Protein AF-0000000072269976 (afdb_homodimer)

InterPro domains:
  IPR000182 GNAT domain [PF13673] (36-144)
  IPR000182 GNAT domain [PS51186] (1-152)
  IPR016181 Acyl-CoA N-acyltransferase [SSF55729] (1-144)
  IPR050832 Bacterial Acetyltransferase [PTHR43877] (1-144)

Sequence (304 aa):
MNIRLATSADAETIAQQRDAMFVDMGEAAEKLARVHDSSLAWHRRALESGLYTGFLAETDGEIVGGAGLLWQDLPPNPDTDLDVRGYVMNVYVRPDQRGQGLARRLLERVLDECAAHGVTQVSLHASEAGRPLYEKLGFKPTNEMKLKVERPMNIRLATSADAETIAQQRDAMFVDMGEAAEKLARVHDSSLAWHRRALESGLYTGFLAETDGEIVGGAGLLWQDLPPNPDTDLDVRGYVMNVYVRPDQRGQGLARRLLERVLDECAAHGVTQVSLHASEAGRPLYEKLGFKPTNEMKLKVERP

Foldseek 3Di:
DDKDKDALVCLLVLLVLLLVVVVVLVDDNVVSVVCSVVSSVVSSVCRVVVQKIKMFDDDPRDTFWIKMWGWDQADDDPVDRDRTAIEIDSGGGHPVPPPPCVSVVRVVVVVVVCVVVVHDHYYYDDDPVCVVVCVVVPDDDDPDDDDDDPDD/DDKDKDALVCLLVLLVLLLVVVVVLVDDNVVSVVCSVVSSVVSSVCRVVVQKIKMFDDDPRDTFWIKMWGWDQQDDDPVDRDRTAIEIDSGGGHPVPPPPCVSVVRVVVVVVVCVVVVHDHYYYDDDPVCVVVCVVVPDDDDPDDDDDDPDD

Nearest PDB structures (foldseek):
  2q0y-assembly1_A-2  TM=9.584E-01  e=3.728E-16  Cupriavidus pinatubonensis JMP134
  3mgd-assembly2_B  TM=9.421E-01  e=3.472E-14  Clostridium acetobutylicum
  4f6a-assembly1_B  TM=7.480E-01  e=2.188E-08  Halalkalibacterium halodurans C-125
  4e0a-assembly1_B  TM=7.474E-01  e=3.827E-08  Halalkalibacterium halodurans C-125
  1i21-assembly1_B  TM=7.288E-01  e=2.958E-06  Saccharomyces cerevisiae

Secondary structure (DSSP, 8-state):
-EEEE--GGGHHHHHHHHHHHHHHTT--HHHHHHHHHHHHHHHHHHHHHTSEEEEEEEETTEEEEEEEEEEEE---BTTBS-SEEEEEEEEEE-GGGTTSSHHHHHHHHHHHHHHHTT--EEEEE--TTTHHHHHHTT-EE--EEEEE----/-EEEE--GGGHHHHHHHHHHHHHHTT--HHHHHHHHHHHHHHHHHHHHHTSEEEEEEEETTEEEEEEEEEEEE---BTTBS-SEEEEEEEEEE-GGGTTSSHHHHHHHHHHHHHHHTT--EEEEE--TTTHHHHHHTT-EE--EEEEE----

Radius of gyration: 20.11 Å; Cα contacts (8 Å, |Δi|>4): 568; chains: 2; bounding box: 40×65×42 Å

Solvent-accessible surface area (backbone atoms only — not comparable to full-atom values): 16167 Å² total; per-residue (Å²): 121,45,75,42,75,54,53,50,89,40,20,62,60,53,39,51,47,42,50,52,46,42,44,76,72,67,47,57,66,68,43,41,63,74,20,43,65,56,25,28,53,40,44,26,52,26,38,69,72,60,43,31,49,38,38,35,31,31,50,96,91,35,77,48,31,34,31,31,36,36,59,40,85,43,67,30,47,76,87,41,71,53,47,55,33,38,34,49,43,63,75,36,61,41,78,92,60,57,94,69,56,54,69,58,55,46,49,50,52,52,52,50,52,33,39,74,70,68,35,36,45,34,33,34,70,51,48,84,86,48,34,64,59,43,45,73,73,58,34,37,78,64,56,38,27,36,32,77,48,72,72,122,121,45,77,43,76,56,51,50,89,39,20,60,60,53,41,49,46,42,50,52,45,41,43,74,72,66,50,58,66,68,44,41,63,73,21,43,66,55,26,28,52,41,46,26,52,27,38,69,72,60,41,30,50,38,37,35,31,30,50,98,90,35,77,48,31,33,31,31,38,35,58,40,84,43,66,29,46,74,88,40,71,52,47,55,33,38,35,48,42,63,74,35,62,40,78,94,60,57,93,68,56,54,69,57,54,46,50,50,51,53,52,50,52,31,38,76,70,70,34,35,48,34,34,36,69,51,49,84,87,49,34,64,59,43,46,73,73,59,35,38,77,61,56,40,28,36,32,76,47,73,73,122

Structure (mmCIF, N/CA/C/O backbone):
data_AF-0000000072269976-model_v1
#
loop_
_entity.id
_entity.type
_entity.pdbx_description
1 polymer 'Acetyltransferase, putative'
#
loop_
_atom_site.group_PDB
_atom_site.id
_atom_site.type_symbol
_atom_site.label_atom_id
_atom_site.label_alt_id
_atom_site.label_comp_id
_atom_site.label_asym_id
_atom_site.label_entity_id
_atom_site.label_seq_id
_atom_site.pdbx_PDB_ins_code
_atom_site.Cartn_x
_atom_site.Cartn_y
_atom_site.Cartn_z
_atom_site.occupancy
_atom_site.B_iso_or_equiv
_atom_site.auth_seq_id
_atom_site.auth_comp_id
_atom_site.auth_asym_id
_atom_site.auth_atom_id
_atom_site.pdbx_PDB_model_num
ATOM 1 N N . MET A 1 1 ? 9.656 29.953 8.672 1 85.56 1 MET A N 1
ATOM 2 C CA . MET A 1 1 ? 9.039 28.641 8.539 1 85.56 1 MET A CA 1
ATOM 3 C C . MET A 1 1 ? 10.094 27.547 8.508 1 85.56 1 MET A C 1
ATOM 5 O O . MET A 1 1 ? 11.078 27.656 7.773 1 85.56 1 MET A O 1
ATOM 9 N N . ASN A 1 2 ? 9.945 26.688 9.406 1 94.25 2 ASN A N 1
ATOM 10 C CA . ASN A 1 2 ? 10.883 25.578 9.523 1 94.25 2 ASN A CA 1
ATOM 11 C C . ASN A 1 2 ? 10.164 24.234 9.438 1 94.25 2 ASN A C 1
ATOM 13 O O . ASN A 1 2 ? 9.062 24.078 9.961 1 94.25 2 ASN A O 1
ATOM 17 N N . ILE A 1 3 ? 10.742 23.281 8.727 1 97.81 3 ILE A N 1
ATOM 18 C CA . ILE A 1 3 ? 10.219 21.922 8.672 1 97.81 3 ILE A CA 1
ATOM 19 C C . ILE A 1 3 ? 11.094 21 9.508 1 97.81 3 ILE A C 1
ATOM 21 O O . ILE A 1 3 ? 12.312 20.922 9.297 1 97.81 3 ILE A O 1
ATOM 25 N N . ARG A 1 4 ? 10.531 20.391 10.438 1 97.94 4 ARG A N 1
ATOM 26 C CA . ARG A 1 4 ? 11.273 19.484 11.305 1 97.94 4 ARG A CA 1
ATOM 27 C C . ARG A 1 4 ? 10.664 18.094 11.273 1 97.94 4 ARG A C 1
ATOM 29 O O . ARG A 1 4 ? 9.5 17.922 10.906 1 97.94 4 ARG A O 1
ATOM 36 N N . LEU A 1 5 ? 11.414 17.094 11.758 1 98.38 5 LEU A N 1
ATOM 37 C CA . LEU A 1 5 ? 10.914 15.742 11.914 1 98.38 5 LEU A CA 1
ATOM 38 C C . LEU A 1 5 ? 9.969 15.648 13.109 1 98.38 5 LEU A C 1
ATOM 40 O O . LEU A 1 5 ? 10.211 16.266 14.148 1 98.38 5 LEU A O 1
ATOM 44 N N . ALA A 1 6 ? 8.938 14.914 12.945 1 98.75 6 ALA A N 1
ATOM 45 C CA . ALA A 1 6 ? 8.023 14.641 14.055 1 98.75 6 ALA A CA 1
ATOM 46 C C . ALA A 1 6 ? 8.602 13.602 15.008 1 98.75 6 ALA A C 1
ATOM 48 O O . ALA A 1 6 ? 9.438 12.781 14.609 1 98.75 6 ALA A O 1
ATOM 49 N N . THR A 1 7 ? 8.211 13.68 16.25 1 98.38 7 THR A N 1
ATOM 50 C CA . THR A 1 7 ? 8.461 12.648 17.25 1 98.38 7 THR A CA 1
ATOM 51 C C . THR A 1 7 ? 7.145 12.07 17.766 1 98.38 7 THR A C 1
ATOM 53 O O . THR A 1 7 ? 6.066 12.531 17.391 1 98.38 7 THR A O 1
ATOM 56 N N . SER A 1 8 ? 7.305 11.016 18.609 1 98.38 8 SER A N 1
ATOM 57 C CA . SER A 1 8 ? 6.094 10.406 19.156 1 98.38 8 SER A CA 1
ATOM 58 C C . SER A 1 8 ? 5.289 11.406 19.984 1 98.38 8 SER A C 1
ATOM 60 O O . SER A 1 8 ? 4.066 11.281 20.094 1 98.38 8 SER A O 1
ATOM 62 N N . ALA A 1 9 ? 5.91 12.445 20.469 1 98.19 9 ALA A N 1
ATOM 63 C CA . ALA A 1 9 ? 5.219 13.492 21.219 1 98.19 9 ALA A CA 1
ATOM 64 C C . ALA A 1 9 ? 4.305 14.312 20.312 1 98.19 9 ALA A C 1
ATOM 66 O O . ALA A 1 9 ? 3.426 15.023 20.797 1 98.19 9 ALA A O 1
ATOM 67 N N . ASP A 1 10 ? 4.484 14.203 19 1 98.56 10 ASP A N 1
ATOM 68 C CA . 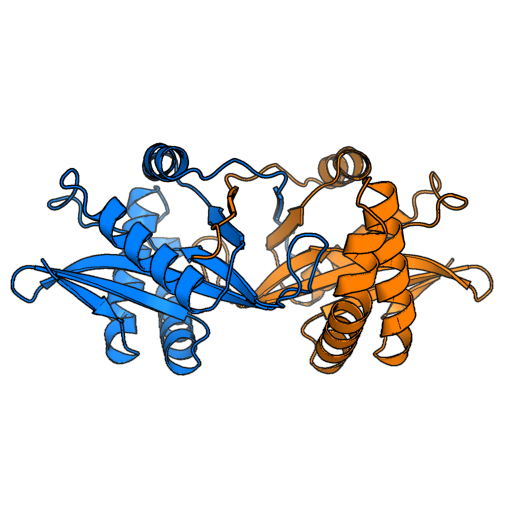ASP A 1 10 ? 3.701 14.977 18.031 1 98.56 10 ASP A CA 1
ATOM 69 C C . ASP A 1 10 ? 2.51 14.164 17.516 1 98.56 10 ASP A C 1
ATOM 71 O O . ASP A 1 10 ? 1.745 14.641 16.688 1 98.56 10 ASP A O 1
ATOM 75 N N . ALA A 1 11 ? 2.307 12.953 18.031 1 98.75 11 ALA A N 1
ATOM 76 C CA . ALA A 1 11 ? 1.295 12.055 17.484 1 98.75 11 ALA A CA 1
ATOM 77 C C . ALA A 1 11 ? -0.091 12.688 17.531 1 98.75 11 ALA A C 1
ATOM 79 O O . ALA A 1 11 ? -0.879 12.547 16.594 1 98.75 11 ALA A O 1
ATOM 80 N N . GLU A 1 12 ? -0.363 13.375 18.594 1 98.56 12 GLU A N 1
ATOM 81 C CA . GLU A 1 12 ? -1.672 14.008 18.719 1 98.56 12 GLU A CA 1
ATOM 82 C C . GLU A 1 12 ? -1.853 15.102 17.656 1 98.56 12 GLU A C 1
ATOM 84 O O . GLU A 1 12 ? -2.92 15.219 17.062 1 98.56 12 GLU A O 1
ATOM 89 N N . THR A 1 13 ? -0.854 15.914 17.469 1 98.5 13 THR A N 1
ATOM 90 C CA . THR A 1 13 ? -0.901 16.953 16.438 1 98.5 13 THR A CA 1
ATOM 91 C C . THR A 1 13 ? -1.131 16.328 15.062 1 98.5 13 THR A C 1
ATOM 93 O O . THR A 1 13 ? -1.958 16.812 14.289 1 98.5 13 THR A O 1
ATOM 96 N N . ILE A 1 14 ? -0.476 15.25 14.734 1 98.75 14 ILE A N 1
ATOM 97 C CA . ILE A 1 14 ? -0.604 14.555 13.453 1 98.75 14 ILE A CA 1
ATOM 98 C C . ILE A 1 14 ? -2.021 14.008 13.305 1 98.75 14 ILE A C 1
ATOM 100 O O . ILE A 1 14 ? -2.646 14.164 12.25 1 98.75 14 ILE A O 1
ATOM 104 N N . ALA A 1 15 ? -2.527 13.398 14.383 1 98.44 15 ALA A N 1
ATOM 105 C CA . ALA A 1 15 ? -3.881 12.852 14.344 1 98.44 15 ALA A CA 1
ATOM 106 C C . ALA A 1 15 ? -4.91 13.953 14.125 1 98.44 15 ALA A C 1
ATOM 108 O O . ALA A 1 15 ? -5.867 13.773 13.367 1 98.44 15 ALA A O 1
ATOM 109 N N . GLN A 1 16 ? -4.699 15.07 14.734 1 97.75 16 GLN A N 1
ATOM 110 C CA . GLN A 1 16 ? -5.609 16.203 14.578 1 97.75 16 GLN A CA 1
ATOM 111 C C . GLN A 1 16 ? -5.562 16.75 13.156 1 97.75 16 GLN A C 1
ATOM 113 O O . GLN A 1 16 ? -6.594 17.094 12.586 1 97.75 16 GLN A O 1
ATOM 118 N N . GLN A 1 17 ? -4.41 16.906 12.633 1 98.19 17 GLN A N 1
ATOM 119 C CA . GLN A 1 17 ? -4.266 17.359 11.25 1 98.19 17 GLN A CA 1
ATOM 120 C C . GLN A 1 17 ? -4.93 16.391 10.281 1 98.19 17 GLN A C 1
ATOM 122 O O . GLN A 1 17 ? -5.562 16.797 9.305 1 98.19 17 GLN A O 1
ATOM 127 N N . ARG A 1 18 ? -4.75 15.117 10.531 1 98.31 18 ARG A N 1
ATOM 128 C CA . ARG A 1 18 ? -5.375 14.086 9.703 1 98.31 18 ARG A CA 1
ATOM 129 C C . ARG A 1 18 ? -6.895 14.203 9.742 1 98.31 18 ARG A C 1
ATOM 131 O O . ARG A 1 18 ? -7.555 14.125 8.703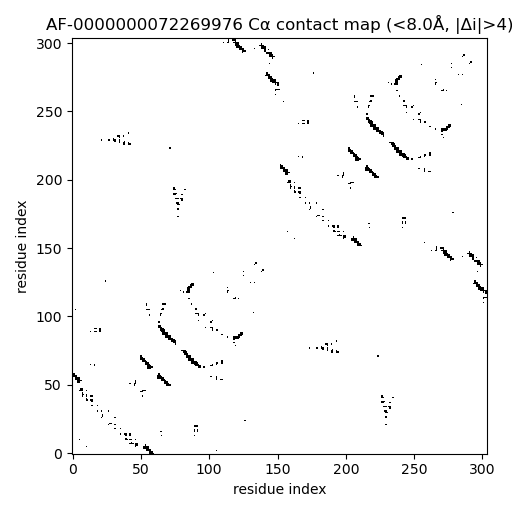 1 98.31 18 ARG A O 1
ATOM 138 N N . ASP A 1 19 ? -7.441 14.414 10.945 1 97.88 19 ASP A N 1
ATOM 139 C CA . ASP A 1 19 ? -8.883 14.625 11.078 1 97.88 19 ASP A CA 1
ATOM 140 C C . ASP A 1 19 ? -9.328 15.844 10.273 1 97.88 19 ASP A C 1
ATOM 142 O O . ASP A 1 19 ? -10.312 15.781 9.539 1 97.88 19 ASP A O 1
ATOM 146 N N . ALA A 1 20 ? -8.617 16.922 10.43 1 97.06 20 ALA A N 1
ATOM 147 C CA . ALA A 1 20 ? -8.953 18.156 9.719 1 97.06 20 ALA A CA 1
ATOM 148 C C . ALA A 1 20 ? -8.898 17.938 8.203 1 97.06 20 ALA A C 1
ATOM 150 O O . ALA A 1 20 ? -9.75 18.453 7.469 1 97.06 20 ALA A O 1
ATOM 151 N N . MET A 1 21 ? -7.898 17.234 7.758 1 96.88 21 MET A N 1
ATOM 152 C CA . MET A 1 21 ? -7.754 16.906 6.344 1 96.88 21 MET A CA 1
ATOM 153 C C . MET A 1 21 ? -8.984 16.172 5.828 1 96.88 21 MET A C 1
ATOM 155 O O . MET A 1 21 ? -9.523 16.516 4.773 1 96.88 21 MET A O 1
ATOM 159 N N . PHE A 1 22 ? -9.453 15.117 6.551 1 97.38 22 PHE A N 1
ATOM 160 C CA . PHE A 1 22 ? -10.609 14.328 6.137 1 97.38 22 PHE A CA 1
ATOM 161 C C . PHE A 1 22 ? -11.875 15.172 6.164 1 97.38 22 PHE A C 1
ATOM 163 O O . PHE A 1 22 ? -12.75 15.016 5.312 1 97.38 22 PHE A O 1
ATOM 170 N N . VAL A 1 23 ? -11.977 16.094 7.109 1 96.12 23 VAL A N 1
ATOM 171 C CA . VAL A 1 23 ? -13.102 17.016 7.133 1 96.12 23 VAL A CA 1
ATOM 172 C C . VAL A 1 23 ? -13.094 17.875 5.867 1 96.12 23 VAL A C 1
ATOM 174 O O . VAL A 1 23 ? -14.125 18.031 5.211 1 96.12 23 VAL A O 1
ATOM 177 N N . ASP A 1 24 ? -11.922 18.375 5.547 1 94.38 24 ASP A N 1
ATOM 178 C CA . ASP A 1 24 ? -11.789 19.188 4.336 1 94.38 24 ASP A CA 1
ATOM 179 C C . ASP A 1 24 ? -12.211 18.391 3.102 1 94.38 24 ASP A C 1
ATOM 181 O O . ASP A 1 24 ? -12.68 18.969 2.117 1 94.38 24 ASP A O 1
ATOM 185 N N . MET A 1 25 ? -12.078 17.078 3.168 1 94.44 25 MET A N 1
ATOM 186 C CA . MET A 1 25 ? -12.414 16.203 2.049 1 94.44 25 MET A CA 1
ATOM 187 C C . MET A 1 25 ? -13.891 15.828 2.08 1 94.44 25 MET A C 1
ATOM 189 O O . MET A 1 25 ? -14.352 15.055 1.235 1 94.44 25 MET A O 1
ATOM 193 N N . GLY A 1 26 ? -14.562 16.234 3.102 1 95.06 26 GLY A N 1
ATOM 194 C CA . GLY A 1 26 ? -16 16.062 3.141 1 95.06 26 GLY A CA 1
ATOM 195 C C . GLY A 1 26 ? -16.438 14.883 3.994 1 95.06 26 GLY A C 1
ATOM 196 O O . GLY A 1 26 ? -17.609 14.492 3.969 1 95.06 26 GLY A O 1
ATOM 197 N N . GLU A 1 27 ? -15.492 14.297 4.758 1 96.25 27 GLU A N 1
ATOM 198 C CA . GLU A 1 27 ? -15.844 13.164 5.598 1 96.25 27 GLU A CA 1
ATOM 199 C C . GLU A 1 27 ? -16.641 13.602 6.824 1 96.25 27 GLU A C 1
ATOM 201 O O . GLU A 1 27 ? -16.453 14.711 7.332 1 96.25 27 GLU A O 1
ATOM 206 N N . ALA A 1 28 ? -17.5 12.734 7.348 1 95.56 28 ALA A N 1
ATOM 207 C CA . ALA A 1 28 ? -18.375 13.023 8.492 1 95.56 28 ALA A CA 1
ATOM 208 C C . ALA A 1 28 ? -17.578 13.031 9.789 1 95.56 28 ALA A C 1
ATOM 210 O O . ALA A 1 28 ? -16.797 12.117 10.062 1 95.56 28 ALA A O 1
ATOM 211 N N . ALA A 1 29 ? -17.859 13.984 10.547 1 93.69 29 ALA A N 1
ATOM 212 C CA . ALA A 1 29 ? -17.188 14.148 11.828 1 93.69 29 ALA A CA 1
ATOM 213 C C . ALA A 1 29 ? -17.375 12.922 12.711 1 93.69 29 ALA A C 1
ATOM 215 O O . ALA A 1 29 ? -16.484 12.547 13.469 1 93.69 29 ALA A O 1
ATOM 216 N N . GLU A 1 30 ? -18.531 12.336 12.641 1 94.56 30 GLU A N 1
ATOM 217 C CA . GLU A 1 30 ? -18.844 11.172 13.461 1 94.56 30 GLU A CA 1
ATOM 218 C C . GLU A 1 30 ? -17.938 9.992 13.117 1 94.56 30 GLU A C 1
ATOM 220 O O . GLU A 1 30 ? -17.5 9.25 14 1 94.56 30 GLU A O 1
ATOM 225 N N . LYS A 1 31 ? -17.719 9.758 11.867 1 95.06 31 LYS A N 1
ATOM 226 C CA . LYS A 1 31 ? -16.797 8.695 11.445 1 95.06 31 LYS A CA 1
ATOM 227 C C . LYS A 1 31 ? -15.398 8.93 12 1 95.06 31 LYS A C 1
ATOM 229 O O . LYS A 1 31 ? -14.75 7.996 12.469 1 95.06 31 LYS A O 1
ATOM 234 N N . LEU A 1 32 ? -15 10.18 11.938 1 97 32 LEU A N 1
ATOM 235 C CA . LEU A 1 32 ? -13.664 10.539 12.398 1 97 32 LEU A CA 1
ATOM 236 C C . LEU A 1 32 ? -13.539 10.352 13.906 1 97 32 LEU A C 1
ATOM 238 O O . LEU A 1 32 ? -12.516 9.859 14.391 1 97 32 LEU A O 1
ATOM 242 N N . ALA A 1 33 ? -14.547 10.773 14.625 1 96.44 33 ALA A N 1
ATOM 243 C CA . ALA A 1 33 ? -14.547 10.609 16.078 1 96.44 33 ALA A CA 1
ATOM 244 C C . ALA A 1 33 ? -14.391 9.141 16.453 1 96.44 33 ALA A C 1
ATOM 246 O O . ALA A 1 33 ? -13.695 8.812 17.422 1 96.44 33 ALA A O 1
ATOM 247 N N . ARG A 1 34 ? -14.969 8.266 15.703 1 96.12 34 ARG A N 1
ATOM 248 C CA . ARG A 1 34 ? -14.961 6.836 15.984 1 96.12 34 ARG A CA 1
ATOM 249 C C . ARG A 1 34 ? -13.562 6.254 15.82 1 96.12 34 ARG A C 1
ATOM 251 O O . ARG A 1 34 ? -13.203 5.285 16.5 1 96.12 34 ARG A O 1
ATOM 258 N N . VAL A 1 35 ? -12.789 6.867 14.938 1 97.5 35 VAL A N 1
ATOM 259 C CA . VAL A 1 35 ? -11.523 6.23 14.594 1 97.5 35 VAL A CA 1
ATOM 260 C C . VAL A 1 35 ? -10.359 7.055 15.148 1 97.5 35 VAL A C 1
ATOM 262 O O . VAL A 1 35 ? -9.203 6.648 15.055 1 97.5 35 VAL A O 1
ATOM 265 N N . HIS A 1 36 ? -10.586 8.195 15.781 1 98 36 HIS A N 1
ATOM 266 C CA . HIS A 1 36 ? -9.547 9.125 16.203 1 98 36 HIS A CA 1
ATOM 267 C C . HIS A 1 36 ? -8.547 8.461 17.141 1 98 36 HIS A C 1
ATOM 269 O O . HIS A 1 36 ? -7.34 8.516 16.922 1 98 36 HIS A O 1
ATOM 275 N N . ASP A 1 37 ? -9.023 7.797 18.172 1 98.12 37 ASP A N 1
ATOM 276 C CA . ASP A 1 37 ? -8.148 7.223 19.172 1 98.12 37 ASP A CA 1
ATOM 277 C C . ASP A 1 37 ? -7.281 6.113 18.594 1 98.12 37 ASP A C 1
ATOM 279 O O . ASP A 1 37 ? -6.098 5.996 18.922 1 98.12 37 ASP A O 1
ATOM 283 N N . SER A 1 38 ? -7.895 5.309 17.75 1 98.06 38 SER A N 1
ATOM 284 C CA . SER A 1 38 ? -7.133 4.25 17.094 1 98.06 38 SER A CA 1
ATOM 285 C C . SER A 1 38 ? -6.098 4.828 16.141 1 98.06 38 SER A C 1
ATOM 287 O O . SER A 1 38 ? -4.984 4.309 16.031 1 98.06 38 SER A O 1
ATOM 289 N N . SER A 1 39 ? -6.473 5.879 15.453 1 98.19 39 SER A N 1
ATOM 290 C CA . SER A 1 39 ? -5.539 6.566 14.562 1 98.19 39 SER A CA 1
ATOM 291 C C . SER A 1 39 ? -4.379 7.172 15.344 1 98.19 39 SER A C 1
ATOM 293 O O . SER A 1 39 ? -3.219 7.039 14.945 1 98.19 39 SER A O 1
ATOM 295 N N . LEU A 1 40 ? -4.668 7.812 16.453 1 98.62 40 LEU A N 1
ATOM 296 C CA . LEU A 1 40 ? -3.646 8.391 17.328 1 98.62 40 LEU A CA 1
ATOM 297 C C . LEU A 1 40 ? -2.684 7.312 17.812 1 98.62 40 LEU A C 1
ATOM 299 O O . LEU A 1 40 ? -1.465 7.488 17.734 1 98.62 40 LEU A O 1
ATOM 303 N N . ALA A 1 41 ? -3.234 6.246 18.266 1 98.62 41 ALA A N 1
ATOM 304 C CA . ALA A 1 41 ? -2.412 5.152 18.766 1 98.62 41 ALA A CA 1
ATOM 305 C C . ALA A 1 41 ? -1.517 4.586 17.672 1 98.62 41 ALA A C 1
ATOM 307 O O . ALA A 1 41 ? -0.345 4.285 17.906 1 98.62 41 ALA A O 1
ATOM 308 N N . TRP A 1 42 ? -2.082 4.445 16.516 1 98.81 42 TRP A N 1
ATOM 309 C CA . TRP A 1 42 ? -1.306 3.936 15.391 1 98.81 42 TRP A CA 1
ATOM 310 C C . TRP A 1 42 ? -0.133 4.859 15.078 1 98.81 42 TRP A C 1
ATOM 312 O O . TRP A 1 42 ? 1 4.402 14.914 1 98.81 42 TRP A O 1
ATOM 322 N N . HIS A 1 43 ? -0.416 6.125 15 1 98.88 43 HIS A N 1
ATOM 323 C CA . HIS A 1 43 ? 0.629 7.074 14.625 1 98.88 43 HIS A CA 1
ATOM 324 C C . HIS A 1 43 ? 1.73 7.121 15.68 1 98.88 43 HIS A C 1
ATOM 326 O O . HIS A 1 43 ? 2.91 7.242 15.344 1 98.88 43 HIS A O 1
ATOM 332 N N . ARG A 1 44 ? 1.344 7.07 16.906 1 98.81 44 ARG A N 1
ATOM 333 C CA . ARG A 1 44 ? 2.35 7.035 17.969 1 98.81 44 ARG A CA 1
ATOM 334 C C . ARG A 1 44 ? 3.264 5.824 17.797 1 98.81 44 ARG A C 1
ATOM 336 O O . ARG A 1 44 ? 4.488 5.961 17.797 1 98.81 44 ARG A O 1
ATOM 343 N N . ARG A 1 45 ? 2.684 4.668 17.656 1 98.69 45 ARG A N 1
ATOM 344 C CA . ARG A 1 45 ? 3.447 3.438 17.484 1 98.69 45 ARG A CA 1
ATOM 345 C C . ARG A 1 45 ? 4.32 3.504 16.234 1 98.69 45 ARG A C 1
ATOM 347 O O . ARG A 1 45 ? 5.48 3.094 16.266 1 98.69 45 ARG A O 1
ATOM 354 N N . ALA A 1 46 ? 3.746 3.994 15.18 1 98.81 46 ALA A N 1
ATOM 355 C CA . ALA A 1 46 ? 4.441 4.035 13.898 1 98.81 46 ALA A CA 1
ATOM 356 C C . ALA A 1 46 ? 5.629 4.992 13.945 1 98.81 46 ALA A C 1
ATOM 358 O O . ALA A 1 46 ? 6.672 4.73 13.336 1 98.81 46 ALA A O 1
ATOM 359 N N . LEU A 1 47 ? 5.457 6.117 14.625 1 98.88 47 LEU A N 1
ATOM 360 C CA . LEU A 1 47 ? 6.57 7.039 14.828 1 98.88 47 LEU A CA 1
ATOM 361 C C . LEU A 1 47 ? 7.672 6.379 15.648 1 98.88 47 LEU A C 1
ATOM 363 O O . LEU A 1 47 ? 8.852 6.48 15.305 1 98.88 47 LEU A O 1
ATOM 367 N N . GLU A 1 48 ? 7.332 5.688 16.656 1 98.75 48 GLU A N 1
ATOM 368 C CA . GLU A 1 48 ? 8.289 5.07 17.578 1 98.75 48 GLU A CA 1
ATOM 369 C C . GLU A 1 48 ? 9.039 3.928 16.891 1 98.75 48 GLU A C 1
ATOM 371 O O . GLU A 1 48 ? 10.234 3.738 17.125 1 98.75 48 GLU A O 1
ATOM 376 N N . SER A 1 49 ? 8.359 3.178 16.078 1 98.38 49 SER A N 1
ATOM 377 C CA . SER A 1 49 ? 8.961 2.004 15.438 1 98.38 49 SER A CA 1
ATOM 378 C C . SER A 1 49 ? 9.766 2.389 14.203 1 98.38 49 SER A C 1
ATOM 380 O O . SER A 1 49 ? 10.539 1.584 13.688 1 98.38 49 SER A O 1
ATOM 382 N N . GLY A 1 50 ? 9.539 3.623 13.648 1 98.31 50 GLY A N 1
ATOM 383 C CA . GLY A 1 50 ? 10.188 4.039 12.414 1 98.31 50 GLY A CA 1
ATOM 38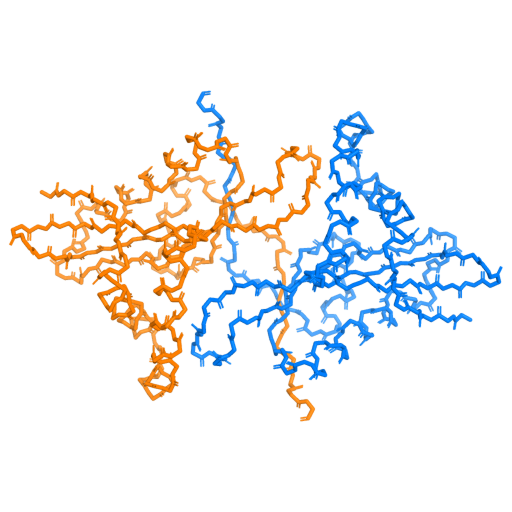4 C C . GLY A 1 50 ? 9.391 3.67 11.172 1 98.31 50 GLY A C 1
ATOM 385 O O . GLY A 1 50 ? 9.828 3.924 10.055 1 98.31 50 GLY A O 1
ATOM 386 N N . LEU A 1 51 ? 8.242 3.104 11.367 1 98.56 51 LEU A N 1
ATOM 387 C CA . LEU A 1 51 ? 7.359 2.742 10.258 1 98.56 51 LEU A CA 1
ATOM 388 C C . LEU A 1 51 ? 6.883 3.984 9.516 1 98.56 51 LEU A C 1
ATOM 390 O O . LEU A 1 51 ? 6.637 3.934 8.305 1 98.56 51 LEU A O 1
ATOM 394 N N . TYR A 1 52 ? 6.773 5.07 10.258 1 98.81 52 TYR A N 1
ATOM 395 C CA . TYR A 1 52 ? 6.258 6.348 9.781 1 98.81 52 TYR A CA 1
ATOM 396 C C . TYR A 1 52 ? 7.223 7.484 10.102 1 98.81 52 TYR A C 1
ATOM 398 O O . TYR A 1 52 ? 7.707 7.594 11.227 1 98.81 52 TYR A O 1
ATOM 406 N N . THR A 1 53 ? 7.555 8.242 9.125 1 98.88 53 THR A N 1
ATOM 407 C CA . THR A 1 53 ? 8.312 9.477 9.305 1 98.88 53 THR A CA 1
ATOM 408 C C . THR A 1 53 ? 7.441 10.695 9.039 1 98.88 53 THR A C 1
ATOM 410 O O . THR A 1 53 ? 6.906 10.859 7.938 1 98.88 53 THR A O 1
ATOM 413 N N . GLY A 1 54 ? 7.289 11.5 10.016 1 98.88 54 GLY A N 1
ATOM 414 C CA . GLY A 1 54 ? 6.484 12.703 9.875 1 98.88 54 GLY A CA 1
ATOM 415 C C . GLY A 1 54 ? 7.316 13.969 9.734 1 98.88 54 GLY A C 1
ATOM 416 O O . GLY A 1 54 ? 8.391 14.078 10.336 1 98.88 54 GLY A O 1
ATOM 417 N N . PHE A 1 55 ? 6.816 14.891 8.992 1 98.88 55 PHE A N 1
ATOM 418 C CA . PHE A 1 55 ? 7.387 16.219 8.82 1 98.88 55 PHE A CA 1
ATOM 419 C C . PHE A 1 55 ? 6.383 17.297 9.203 1 98.88 55 PHE A C 1
ATOM 421 O O . PHE A 1 55 ? 5.246 17.297 8.719 1 98.88 55 PHE A O 1
ATOM 428 N N . LEU A 1 56 ? 6.805 18.172 10.078 1 98.81 56 LEU A N 1
ATOM 429 C CA . LEU A 1 56 ? 5.918 19.234 10.547 1 98.81 56 LEU A CA 1
ATOM 430 C C . LEU A 1 56 ? 6.48 20.609 10.203 1 98.81 56 LEU A C 1
ATOM 432 O O . LEU A 1 56 ? 7.66 20.875 10.445 1 98.81 56 LEU A O 1
ATOM 436 N N . ALA A 1 57 ? 5.68 21.406 9.602 1 98.38 57 ALA A N 1
ATOM 437 C CA . ALA A 1 57 ? 6.02 22.797 9.336 1 98.38 57 ALA A CA 1
ATOM 438 C C . ALA A 1 57 ? 5.625 23.703 10.5 1 98.38 57 ALA A C 1
ATOM 440 O O . ALA A 1 57 ? 4.465 23.719 10.914 1 98.38 57 ALA A O 1
ATOM 441 N N . GLU A 1 58 ? 6.562 24.406 10.93 1 96.44 58 GLU A N 1
ATOM 442 C CA . GLU A 1 58 ? 6.355 25.266 12.086 1 96.44 58 GLU A CA 1
ATOM 443 C C . GLU A 1 58 ? 6.594 26.734 11.734 1 96.44 58 GLU A C 1
ATOM 445 O O . GLU A 1 58 ? 7.57 27.062 11.055 1 96.44 58 GLU A O 1
ATOM 450 N N . THR A 1 59 ? 5.645 27.578 12.117 1 92.44 59 THR A N 1
ATOM 451 C CA . THR A 1 59 ? 5.754 29.031 12.023 1 92.44 59 THR A CA 1
ATOM 452 C C . THR A 1 59 ? 5.449 29.688 13.367 1 92.44 59 THR A C 1
ATOM 454 O O . THR A 1 59 ? 4.375 29.484 13.93 1 92.44 59 THR A O 1
ATOM 457 N N . ASP A 1 60 ? 6.422 30.5 13.906 1 91.81 60 ASP A N 1
ATOM 458 C CA . ASP A 1 60 ? 6.25 31.219 15.156 1 91.81 60 ASP A CA 1
ATOM 459 C C . ASP A 1 60 ? 5.848 30.281 16.297 1 91.81 60 ASP A C 1
ATOM 461 O O . ASP A 1 60 ? 4.906 30.562 17.031 1 91.81 60 ASP A O 1
ATOM 465 N N . GLY A 1 61 ? 6.391 29.047 16.281 1 91.19 61 GLY A N 1
ATOM 466 C CA . GLY A 1 61 ? 6.188 28.078 17.359 1 91.19 61 GLY A CA 1
ATOM 467 C C . GLY A 1 61 ? 4.926 27.25 17.188 1 91.19 61 GLY A C 1
ATOM 468 O O . GLY A 1 61 ? 4.641 26.375 18 1 91.19 61 GLY A O 1
ATOM 469 N N . GLU A 1 62 ? 4.234 27.547 16.094 1 95.31 62 GLU A N 1
ATOM 470 C CA . GLU A 1 62 ? 2.994 26.812 15.836 1 95.31 62 GLU A CA 1
ATOM 471 C C . GLU A 1 62 ? 3.143 25.875 14.641 1 95.31 62 GLU A C 1
ATOM 473 O O . GLU A 1 62 ? 3.713 26.266 13.617 1 95.31 62 GLU A O 1
ATOM 478 N N . ILE A 1 63 ? 2.637 24.688 14.82 1 97.94 63 ILE A N 1
ATOM 479 C CA . ILE A 1 63 ? 2.625 23.766 13.695 1 97.94 63 ILE A CA 1
ATOM 480 C C . ILE A 1 63 ? 1.482 24.109 12.742 1 97.94 63 ILE A C 1
ATOM 482 O O . ILE A 1 63 ? 0.315 24.125 13.141 1 97.94 63 ILE A O 1
ATOM 486 N N . VAL A 1 64 ? 1.781 24.391 11.5 1 97.69 64 VAL A N 1
ATOM 487 C CA . VAL A 1 64 ? 0.774 24.906 10.578 1 97.69 64 VAL A CA 1
ATOM 488 C C . VAL A 1 64 ? 0.556 23.906 9.445 1 97.69 64 VAL A C 1
ATOM 490 O O . VAL A 1 64 ? -0.297 24.125 8.578 1 97.69 64 VAL A O 1
ATOM 493 N N . GLY A 1 65 ? 1.266 22.812 9.359 1 98.31 65 GLY A N 1
ATOM 494 C CA . GLY A 1 65 ? 1.142 21.797 8.328 1 98.31 65 GLY A CA 1
ATOM 495 C C . GLY A 1 65 ? 2.02 20.578 8.586 1 98.31 65 GLY A C 1
ATOM 496 O O . GLY A 1 65 ? 2.836 20.578 9.508 1 98.31 65 GLY A O 1
ATOM 497 N N . GLY A 1 66 ? 1.764 19.562 7.777 1 98.69 66 GLY A N 1
ATOM 498 C CA . GLY A 1 66 ? 2.547 18.344 7.895 1 98.69 66 GLY A CA 1
ATOM 499 C C . GLY A 1 66 ? 2.385 17.422 6.707 1 98.69 66 GLY A C 1
ATOM 500 O O . GLY A 1 66 ? 1.521 17.641 5.855 1 98.69 66 GLY A O 1
ATOM 501 N N . ALA A 1 67 ? 3.271 16.484 6.621 1 98.81 67 ALA A N 1
ATOM 502 C CA . ALA A 1 67 ? 3.252 15.367 5.684 1 98.81 67 ALA A CA 1
ATOM 503 C C . ALA A 1 67 ? 3.893 14.125 6.301 1 98.81 67 ALA A C 1
ATOM 505 O O . ALA A 1 67 ? 4.742 14.234 7.188 1 98.81 67 ALA A O 1
ATOM 506 N N . GLY A 1 68 ? 3.428 13.039 5.836 1 98.81 68 GLY A N 1
ATOM 507 C CA . GLY A 1 68 ? 3.955 11.789 6.355 1 98.81 68 GLY A CA 1
ATOM 508 C C . GLY A 1 68 ? 4.445 10.852 5.27 1 98.81 68 GLY A C 1
ATOM 509 O O . GLY A 1 68 ? 3.959 10.898 4.137 1 98.81 68 GLY A O 1
ATOM 510 N N . LEU A 1 69 ? 5.375 10.062 5.668 1 98.81 69 LEU A N 1
ATOM 511 C CA . LEU A 1 69 ? 5.941 9.008 4.832 1 98.81 69 LEU A CA 1
ATOM 512 C C . LEU A 1 69 ? 5.867 7.656 5.531 1 98.81 69 LEU A C 1
ATOM 514 O O . LEU A 1 69 ? 6.477 7.465 6.586 1 98.81 69 LEU A O 1
ATOM 518 N N . LEU A 1 70 ? 5.07 6.809 4.961 1 98.88 70 LEU A N 1
ATOM 519 C CA . LEU A 1 70 ? 4.988 5.43 5.434 1 98.88 70 LEU A CA 1
ATOM 520 C C . LEU A 1 70 ? 5.965 4.535 4.68 1 98.88 70 LEU A C 1
ATOM 522 O O . LEU A 1 70 ? 5.996 4.551 3.445 1 98.88 70 LEU A O 1
ATOM 526 N N . TRP A 1 71 ? 6.762 3.795 5.41 1 98.75 71 TRP A N 1
ATOM 527 C CA . TRP A 1 71 ? 7.699 2.838 4.828 1 98.75 71 TRP A CA 1
ATOM 528 C C . TRP A 1 71 ? 7.051 1.464 4.684 1 98.75 71 TRP A C 1
ATOM 530 O O . TRP A 1 71 ? 6.871 0.748 5.672 1 98.75 71 TRP A O 1
ATOM 540 N N . GLN A 1 72 ? 6.746 1.098 3.475 1 98.56 72 GLN A N 1
ATOM 541 C CA . GLN A 1 72 ? 5.984 -0.119 3.215 1 98.56 72 GLN A CA 1
ATOM 542 C C . GLN A 1 72 ? 6.91 -1.295 2.918 1 98.56 72 GLN A C 1
ATOM 544 O O . GLN A 1 72 ? 7.863 -1.163 2.146 1 98.56 72 GLN A O 1
ATOM 549 N N . ASP A 1 73 ? 6.656 -2.4 3.568 1 98.31 73 ASP A N 1
ATOM 550 C CA . ASP A 1 73 ? 7.367 -3.654 3.342 1 98.31 73 ASP A CA 1
ATOM 551 C C . ASP A 1 73 ? 6.773 -4.418 2.162 1 98.31 73 ASP A C 1
ATOM 553 O O . ASP A 1 73 ? 5.715 -5.039 2.289 1 98.31 73 ASP A O 1
ATOM 557 N N . LEU A 1 74 ? 7.391 -4.34 1.02 1 98.38 74 LEU A N 1
ATOM 558 C CA . LEU A 1 74 ? 6.953 -4.965 -0.225 1 98.38 74 LEU A CA 1
ATOM 559 C C . LEU A 1 74 ? 8.086 -5.758 -0.863 1 98.38 74 LEU A C 1
ATOM 561 O O . LEU A 1 74 ? 9.258 -5.418 -0.691 1 98.38 74 LEU A O 1
ATOM 565 N N . PRO A 1 75 ? 7.762 -6.773 -1.622 1 98.25 75 PRO A N 1
ATOM 566 C CA . PRO A 1 75 ? 8.852 -7.527 -2.252 1 98.25 75 PRO A CA 1
ATOM 567 C C . PRO A 1 75 ? 9.547 -6.746 -3.363 1 98.25 75 PRO A C 1
ATOM 569 O O . PRO A 1 75 ? 8.914 -5.93 -4.039 1 98.25 75 PRO A O 1
ATOM 572 N N . PRO A 1 76 ? 10.82 -7.082 -3.523 1 97.44 76 PRO A N 1
ATOM 573 C CA . PRO A 1 76 ? 11.492 -6.555 -4.715 1 97.44 76 PRO A CA 1
ATOM 574 C C . PRO A 1 76 ? 10.734 -6.879 -6.004 1 97.44 76 PRO A C 1
ATOM 576 O O . PRO A 1 76 ? 9.953 -7.832 -6.047 1 97.44 76 PRO A O 1
ATOM 579 N N . ASN A 1 77 ? 10.891 -6.043 -6.953 1 96.25 77 ASN A N 1
ATOM 580 C CA . ASN A 1 77 ? 10.273 -6.191 -8.266 1 96.25 77 ASN A CA 1
ATOM 581 C C . ASN A 1 77 ? 11.219 -5.742 -9.383 1 96.25 77 ASN A C 1
ATOM 583 O O . ASN A 1 77 ? 12.367 -5.383 -9.117 1 96.25 77 ASN A O 1
ATOM 587 N N . PRO A 1 78 ? 10.836 -5.82 -10.625 1 94.88 78 PRO A N 1
ATOM 588 C CA . PRO A 1 78 ? 11.766 -5.523 -11.719 1 94.88 78 PRO A CA 1
ATOM 589 C C . PRO A 1 78 ? 12.359 -4.121 -11.625 1 94.88 78 PRO A C 1
ATOM 591 O O . PRO A 1 78 ? 13.43 -3.865 -12.18 1 94.88 78 PRO A O 1
ATOM 594 N N . ASP A 1 79 ? 11.719 -3.242 -10.891 1 92.81 79 ASP A N 1
ATOM 595 C CA . ASP A 1 79 ? 12.133 -1.844 -10.891 1 92.81 79 ASP A CA 1
ATOM 596 C C . ASP A 1 79 ? 13.023 -1.534 -9.688 1 92.81 79 ASP A C 1
ATOM 598 O O . ASP A 1 79 ? 13.617 -0.459 -9.609 1 92.81 79 ASP A O 1
ATOM 602 N N . THR A 1 80 ? 13.141 -2.361 -8.742 1 94.06 80 THR A N 1
ATOM 603 C CA . THR A 1 80 ? 13.938 -2.113 -7.547 1 94.06 80 THR A CA 1
ATOM 604 C C . THR A 1 80 ? 14.273 -3.422 -6.836 1 94.06 80 THR A C 1
ATOM 606 O O . THR A 1 80 ? 13.43 -4.324 -6.758 1 94.06 80 THR A O 1
ATOM 609 N N . ASP A 1 81 ? 15.43 -3.51 -6.258 1 94.12 81 ASP A N 1
ATOM 610 C CA . ASP A 1 81 ? 15.836 -4.664 -5.461 1 94.12 81 ASP A CA 1
ATOM 611 C C . ASP A 1 81 ? 15.57 -4.426 -3.977 1 94.12 81 ASP A C 1
ATOM 613 O O . ASP A 1 81 ? 15.805 -5.312 -3.15 1 94.12 81 ASP A O 1
ATOM 617 N N . LEU A 1 82 ? 15.086 -3.268 -3.641 1 95.12 82 LEU A N 1
ATOM 618 C CA . LEU A 1 82 ? 14.758 -2.936 -2.26 1 95.12 82 LEU A CA 1
ATOM 619 C C . LEU A 1 82 ? 13.398 -3.516 -1.872 1 95.12 82 LEU A C 1
ATOM 621 O O . LEU A 1 82 ? 12.508 -3.633 -2.713 1 95.12 82 LEU A O 1
ATOM 625 N N . ASP A 1 83 ? 13.25 -3.783 -0.59 1 97.75 83 ASP A N 1
ATOM 626 C CA . ASP A 1 83 ? 11.984 -4.32 -0.102 1 97.75 83 ASP A CA 1
ATOM 627 C C . ASP A 1 83 ? 11.18 -3.256 0.642 1 97.75 83 ASP A C 1
ATOM 629 O O . ASP A 1 83 ? 10.328 -3.578 1.469 1 97.75 83 ASP A O 1
ATOM 633 N N . VAL A 1 84 ? 11.516 -1.985 0.405 1 97.69 84 VAL A N 1
ATOM 634 C CA . VAL A 1 84 ? 10.828 -0.862 1.027 1 97.69 84 VAL A CA 1
ATOM 635 C C . VAL A 1 84 ? 10.352 0.115 -0.047 1 97.69 84 VAL A C 1
ATOM 637 O O . VAL A 1 84 ? 11.078 0.382 -1.011 1 97.69 84 VAL A O 1
ATOM 640 N N . ARG A 1 85 ? 9.156 0.577 0.038 1 98.25 85 ARG A N 1
ATOM 641 C CA . ARG A 1 85 ? 8.586 1.66 -0.758 1 98.25 85 ARG A CA 1
ATOM 642 C C . ARG A 1 85 ? 8.086 2.791 0.134 1 98.25 85 ARG A C 1
ATOM 644 O O . ARG A 1 85 ? 7.91 2.605 1.34 1 98.25 85 ARG A O 1
ATOM 651 N N . GLY A 1 86 ? 8.016 3.92 -0.478 1 98.62 86 GLY A N 1
ATOM 652 C CA . GLY A 1 86 ? 7.445 5.051 0.241 1 98.62 86 GLY A CA 1
ATOM 653 C C . GLY A 1 86 ? 5.996 5.312 -0.114 1 98.62 86 GLY A C 1
ATOM 654 O O . GLY A 1 86 ? 5.609 5.219 -1.281 1 98.62 86 GLY A O 1
ATOM 655 N N . TYR A 1 87 ? 5.254 5.566 0.867 1 98.88 87 TYR A N 1
ATOM 656 C CA . TYR A 1 87 ? 3.869 5.988 0.689 1 98.88 87 TYR A CA 1
ATOM 657 C C . TYR A 1 87 ? 3.602 7.301 1.419 1 98.88 87 TYR A C 1
ATOM 659 O O . TYR A 1 87 ? 3.709 7.367 2.646 1 98.88 87 TYR A O 1
ATOM 667 N N . VAL A 1 88 ? 3.271 8.305 0.65 1 98.81 88 VAL A N 1
ATOM 668 C CA . VAL A 1 88 ? 3.025 9.633 1.198 1 98.81 88 VAL A CA 1
ATOM 669 C C . VAL A 1 88 ? 1.581 9.734 1.681 1 98.81 88 VAL A C 1
ATOM 671 O O . VAL A 1 88 ? 0.653 9.352 0.966 1 98.81 88 VAL A O 1
ATOM 674 N N . MET A 1 89 ? 1.462 10.25 2.904 1 98.44 89 MET A N 1
ATOM 675 C CA . MET A 1 89 ? 0.124 10.438 3.459 1 98.44 89 MET A CA 1
ATOM 676 C C . MET A 1 89 ? 0.089 11.641 4.398 1 98.44 89 MET A C 1
ATOM 678 O O . MET A 1 89 ? 1.135 12.18 4.762 1 98.44 89 MET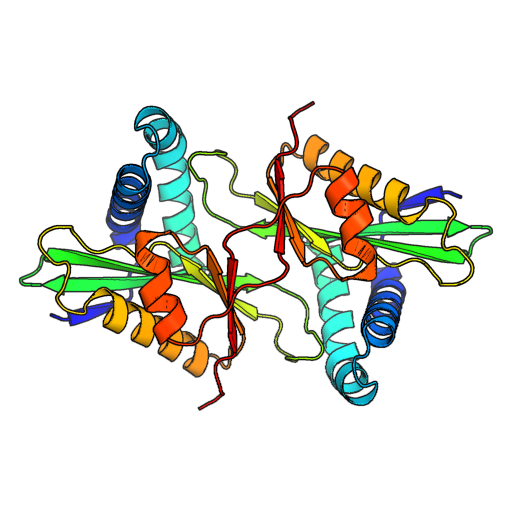 A O 1
ATOM 682 N N . ASN A 1 90 ? -1.121 12.133 4.688 1 98.12 90 ASN A N 1
ATOM 683 C CA . ASN A 1 90 ? -1.356 13.164 5.688 1 98.12 90 ASN A CA 1
ATOM 684 C C . ASN A 1 90 ? -0.715 14.492 5.285 1 98.12 90 ASN A C 1
ATOM 686 O O . ASN A 1 90 ? -0.132 15.18 6.125 1 98.12 90 ASN A O 1
ATOM 690 N N . VAL A 1 91 ? -0.761 14.781 4.016 1 98.31 91 VAL A N 1
ATOM 691 C CA . VAL A 1 91 ? -0.329 16.109 3.584 1 98.31 91 VAL A CA 1
ATOM 692 C C . VAL A 1 91 ? -1.411 17.141 3.908 1 98.31 91 VAL A C 1
ATOM 694 O O . VAL A 1 91 ? -2.492 17.109 3.314 1 98.31 91 VAL A O 1
ATOM 697 N N . TYR A 1 92 ? -1.127 17.969 4.828 1 98.12 92 TYR A N 1
ATOM 698 C CA . TYR A 1 92 ? -2.102 18.938 5.324 1 98.12 92 TYR A CA 1
ATOM 699 C C . TYR A 1 92 ? -1.44 20.281 5.605 1 98.12 92 TYR A C 1
ATOM 701 O O . TYR A 1 92 ? -0.337 20.344 6.152 1 98.12 92 TYR A O 1
ATOM 709 N N . VAL A 1 93 ? -2.023 21.312 5.148 1 97.81 93 VAL A N 1
ATOM 710 C CA . VAL A 1 93 ? -1.671 22.688 5.477 1 97.81 93 VAL A CA 1
ATOM 711 C C . VAL A 1 93 ? -2.902 23.438 5.992 1 97.81 93 VAL A C 1
ATOM 713 O O . VAL A 1 93 ? -3.982 23.344 5.402 1 97.81 93 VAL A O 1
ATOM 716 N N . ARG A 1 94 ? -2.717 24.094 7.109 1 97.06 94 ARG A N 1
ATOM 717 C CA . ARG A 1 94 ? -3.805 24.906 7.645 1 97.06 94 ARG A CA 1
ATOM 718 C C . ARG A 1 94 ? -4.375 25.828 6.582 1 97.06 94 ARG A C 1
ATOM 720 O O . ARG A 1 94 ? -3.623 26.453 5.824 1 97.06 94 ARG A O 1
ATOM 727 N N . PRO A 1 95 ? -5.676 25.969 6.594 1 95.94 95 PRO A N 1
ATOM 728 C CA . PRO A 1 95 ? -6.316 26.75 5.531 1 95.94 95 PRO A CA 1
ATOM 729 C C . PRO A 1 95 ? -5.766 28.172 5.426 1 95.94 95 PRO A C 1
ATOM 731 O O . PRO A 1 95 ? -5.543 28.672 4.32 1 95.94 95 PRO A O 1
ATOM 734 N N . ASP A 1 96 ? -5.473 28.828 6.496 1 94.56 96 ASP A N 1
ATOM 735 C CA . ASP A 1 96 ? -5.023 30.219 6.496 1 94.56 96 ASP A CA 1
ATOM 736 C C . ASP A 1 96 ? -3.561 30.312 6.066 1 94.56 96 ASP A C 1
ATOM 738 O O . ASP A 1 96 ? -3.023 31.422 5.938 1 94.56 96 ASP A O 1
ATOM 742 N N . GLN A 1 97 ? -2.879 29.203 5.848 1 94.62 97 GLN A N 1
ATOM 743 C CA . GLN A 1 97 ? -1.475 29.172 5.453 1 94.62 97 GLN A CA 1
ATOM 744 C C . GLN A 1 97 ? -1.31 28.625 4.043 1 94.62 97 GLN A C 1
ATOM 746 O O . GLN A 1 97 ? -0.186 28.422 3.574 1 94.62 97 GLN A O 1
ATOM 751 N N . ARG A 1 98 ? -2.4 28.359 3.354 1 94.38 98 ARG A N 1
ATOM 752 C CA . ARG A 1 98 ? -2.367 27.781 2.02 1 94.38 98 ARG A CA 1
ATOM 753 C C . ARG A 1 98 ? -2.068 28.828 0.96 1 94.38 98 ARG A C 1
ATOM 755 O O . ARG A 1 98 ? -2.16 30.031 1.228 1 94.38 98 ARG A O 1
ATOM 762 N N . GLY A 1 99 ? -1.58 28.312 -0.155 1 91.38 99 GLY A N 1
ATOM 763 C CA . GLY A 1 99 ? -1.272 29.219 -1.254 1 91.38 99 GLY A CA 1
ATOM 764 C C . GLY A 1 99 ? 0.106 29.844 -1.145 1 91.38 99 GLY A C 1
ATOM 765 O O . GLY A 1 99 ? 0.413 30.812 -1.848 1 91.38 99 GLY A O 1
ATOM 766 N N . GLN A 1 100 ? 0.973 29.297 -0.302 1 91.38 100 GLN A N 1
ATOM 767 C CA . GLN A 1 100 ? 2.295 29.859 -0.064 1 91.38 100 GLN A CA 1
ATOM 768 C C . GLN A 1 100 ? 3.393 28.859 -0.389 1 91.38 100 GLN A C 1
ATOM 770 O O . GLN A 1 100 ? 4.555 29.047 -0.031 1 91.38 100 GLN A O 1
ATOM 775 N N . GLY A 1 101 ? 3.002 27.766 -0.926 1 94.75 101 GLY A N 1
ATOM 776 C CA . GLY A 1 101 ? 3.984 26.781 -1.375 1 94.75 101 GLY A CA 1
ATOM 777 C C . GLY A 1 101 ? 4.398 25.812 -0.288 1 94.75 101 GLY A C 1
ATOM 778 O O . GLY A 1 101 ? 5.32 25.016 -0.48 1 94.75 101 GLY A O 1
ATOM 779 N N . LEU A 1 102 ? 3.758 25.844 0.782 1 96.38 102 LEU A N 1
ATOM 780 C CA . LEU A 1 102 ? 4.16 25.047 1.933 1 96.38 102 LEU A CA 1
ATOM 781 C C . LEU A 1 102 ? 3.98 23.562 1.648 1 96.38 102 LEU A C 1
ATOM 783 O O . LEU A 1 102 ? 4.836 22.734 2.012 1 96.38 102 LEU A O 1
ATOM 787 N N . ALA A 1 103 ? 2.902 23.172 1.023 1 97.5 103 ALA A N 1
ATOM 788 C CA . ALA A 1 103 ? 2.682 21.766 0.683 1 97.5 103 ALA A CA 1
ATOM 789 C C . ALA A 1 103 ? 3.803 21.234 -0.206 1 97.5 103 ALA A C 1
ATOM 791 O O . ALA A 1 103 ? 4.293 20.125 0 1 97.5 103 ALA A O 1
ATOM 792 N N . ARG A 1 104 ? 4.18 22.047 -1.114 1 97.19 104 ARG A N 1
ATOM 793 C CA . ARG A 1 104 ? 5.27 21.656 -2.002 1 97.19 104 ARG A CA 1
ATOM 794 C C . ARG A 1 104 ? 6.562 21.453 -1.223 1 97.19 104 ARG A C 1
ATOM 796 O O . ARG A 1 104 ? 7.266 20.469 -1.436 1 97.19 104 ARG A O 1
ATOM 803 N N . ARG A 1 105 ? 6.902 22.359 -0.388 1 97.44 105 ARG A N 1
ATOM 804 C CA . ARG A 1 105 ? 8.117 22.25 0.418 1 97.44 105 ARG A CA 1
ATOM 805 C C . ARG A 1 105 ? 8.086 20.984 1.281 1 97.44 105 ARG A C 1
ATOM 807 O O . ARG A 1 105 ? 9.109 20.312 1.442 1 97.44 105 ARG A O 1
ATOM 814 N N . LEU A 1 106 ? 6.941 20.703 1.854 1 98.25 106 LEU A N 1
ATOM 815 C CA . LEU A 1 106 ? 6.777 19.5 2.652 1 98.25 106 LEU A CA 1
ATOM 816 C C . LEU A 1 106 ? 7.02 18.25 1.808 1 98.25 106 LEU A C 1
ATOM 818 O O . LEU A 1 106 ? 7.738 17.344 2.225 1 98.25 106 LEU A O 1
ATOM 822 N N . LEU A 1 107 ? 6.469 18.219 0.629 1 97.69 107 LEU A N 1
ATOM 823 C CA . LEU A 1 107 ? 6.605 17.062 -0.258 1 97.69 107 LEU A CA 1
ATOM 824 C C . LEU A 1 107 ? 8.055 16.906 -0.718 1 97.69 107 LEU A C 1
ATOM 826 O O . LEU A 1 107 ? 8.547 15.789 -0.845 1 97.69 107 LEU A O 1
ATOM 830 N N . GLU A 1 108 ? 8.703 17.984 -0.967 1 96.81 108 GLU A N 1
ATOM 831 C CA . GLU A 1 108 ? 10.117 17.922 -1.332 1 96.81 108 GLU A CA 1
ATOM 832 C C . GLU A 1 108 ? 10.953 17.312 -0.209 1 96.81 108 GLU A C 1
ATOM 834 O O . G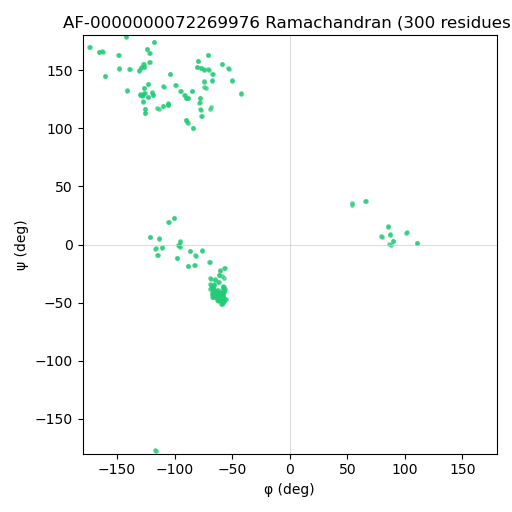LU A 1 108 ? 11.859 16.531 -0.466 1 96.81 108 GLU A O 1
ATOM 839 N N . ARG A 1 109 ? 10.641 17.703 0.966 1 97.06 109 ARG A N 1
ATOM 840 C CA . ARG A 1 109 ? 11.336 17.109 2.109 1 97.06 109 ARG A CA 1
ATOM 841 C C . ARG A 1 109 ? 11.078 15.609 2.189 1 97.06 109 ARG A C 1
ATOM 843 O O . ARG A 1 109 ? 11.984 14.836 2.516 1 97.06 109 ARG A O 1
ATOM 850 N N . VAL A 1 110 ? 9.828 15.18 1.983 1 97.69 110 VAL A N 1
ATOM 851 C CA . VAL A 1 110 ? 9.453 13.766 1.975 1 97.69 110 VAL A CA 1
ATOM 852 C C . VAL A 1 110 ? 10.258 13.023 0.91 1 97.69 110 VAL A C 1
ATOM 854 O O . VAL A 1 110 ? 10.828 11.969 1.181 1 97.69 110 VAL A O 1
ATOM 857 N N . LEU A 1 111 ? 10.32 13.562 -0.265 1 97.06 111 LEU A N 1
ATOM 858 C CA . LEU A 1 111 ? 11.023 12.93 -1.372 1 97.06 111 LEU A CA 1
ATOM 859 C C . LEU A 1 111 ? 12.531 12.883 -1.106 1 97.06 111 LEU A C 1
ATOM 861 O O . LEU A 1 111 ? 13.195 11.914 -1.471 1 97.06 111 LEU A O 1
ATOM 865 N N . ASP A 1 112 ? 13.07 13.938 -0.477 1 96.56 112 ASP A N 1
ATOM 866 C CA . ASP A 1 112 ? 14.469 13.922 -0.061 1 96.56 112 ASP A CA 1
ATOM 867 C C . ASP A 1 112 ? 14.742 12.766 0.896 1 96.56 112 ASP A C 1
ATOM 869 O O . ASP A 1 112 ? 15.789 12.125 0.812 1 96.56 112 ASP A O 1
ATOM 873 N N . GLU A 1 113 ? 13.82 12.578 1.809 1 97.12 113 GLU A N 1
ATOM 874 C CA . GLU A 1 113 ? 13.953 11.477 2.756 1 97.12 113 GLU A CA 1
ATOM 875 C C . GLU A 1 113 ? 13.969 10.133 2.035 1 97.12 113 GLU A C 1
ATOM 877 O O . GLU A 1 113 ? 14.773 9.258 2.361 1 97.12 113 GLU A O 1
ATOM 882 N N . CYS A 1 114 ? 13.062 9.961 1.099 1 97.25 114 CYS A N 1
ATOM 883 C CA . CYS A 1 114 ? 13.055 8.742 0.295 1 97.25 114 CYS A CA 1
ATOM 884 C C . CYS A 1 114 ? 14.398 8.539 -0.388 1 97.25 114 CYS A C 1
ATOM 886 O O . CYS A 1 114 ? 14.977 7.445 -0.322 1 97.25 114 CYS A O 1
ATOM 888 N N . ALA A 1 115 ? 14.883 9.555 -0.976 1 95.19 115 ALA A N 1
ATOM 889 C CA . ALA A 1 115 ? 16.172 9.492 -1.68 1 95.19 115 ALA A CA 1
ATOM 890 C C . ALA A 1 115 ? 17.297 9.102 -0.729 1 95.19 115 ALA A C 1
ATOM 892 O O . ALA A 1 115 ? 18.156 8.289 -1.076 1 95.19 115 ALA A O 1
ATOM 893 N N . ALA A 1 116 ? 17.297 9.672 0.411 1 95 116 ALA A N 1
ATOM 894 C CA . ALA A 1 116 ? 18.344 9.414 1.406 1 95 116 ALA A CA 1
ATOM 895 C C . ALA A 1 116 ? 18.344 7.945 1.819 1 95 116 ALA A C 1
ATOM 897 O O . ALA A 1 116 ? 19.375 7.414 2.234 1 95 116 ALA A O 1
ATOM 898 N N . HIS A 1 117 ? 17.203 7.32 1.696 1 95.25 117 HIS A N 1
ATOM 899 C CA . HIS A 1 117 ? 17.078 5.914 2.064 1 95.25 117 HIS A CA 1
ATOM 900 C C . HIS A 1 117 ? 17.219 5.012 0.845 1 95.25 117 HIS A C 1
ATOM 902 O O . HIS A 1 117 ? 17.047 3.795 0.943 1 95.25 117 HIS A O 1
ATOM 908 N N . GLY A 1 118 ? 17.422 5.59 -0.325 1 95.12 118 GLY A N 1
ATOM 909 C CA . GLY A 1 118 ? 17.562 4.832 -1.559 1 95.12 118 GLY A CA 1
ATOM 910 C C . GLY A 1 118 ? 16.234 4.375 -2.129 1 95.12 118 GLY A C 1
ATOM 911 O O . GLY A 1 118 ? 16.188 3.568 -3.061 1 95.12 118 GLY A O 1
ATOM 912 N N . VAL A 1 119 ? 15.133 4.848 -1.524 1 96.25 119 VAL A N 1
ATOM 913 C CA . VAL A 1 119 ? 13.805 4.461 -1.984 1 96.25 119 VAL A CA 1
ATOM 914 C C . VAL A 1 119 ? 13.445 5.254 -3.238 1 96.25 119 VAL A C 1
ATOM 916 O O . VAL A 1 119 ? 13.43 6.488 -3.217 1 96.25 119 VAL A O 1
ATOM 919 N N . THR A 1 120 ? 13.086 4.465 -4.254 1 92.75 120 THR A N 1
ATOM 920 C CA . THR A 1 120 ? 12.906 5.121 -5.543 1 92.75 120 THR A CA 1
ATOM 921 C C . THR A 1 120 ? 11.445 5.055 -5.984 1 92.75 120 THR A C 1
ATOM 923 O O . THR A 1 120 ? 11.078 5.629 -7.012 1 92.75 120 THR A O 1
ATOM 926 N N . GLN A 1 121 ? 10.625 4.336 -5.324 1 97.25 121 GLN A N 1
ATOM 927 C CA . GLN A 1 121 ? 9.211 4.234 -5.648 1 97.25 121 GLN A CA 1
ATOM 928 C C . GLN A 1 121 ? 8.344 4.816 -4.531 1 97.25 121 GLN A C 1
ATOM 930 O O . GLN A 1 121 ? 8.383 4.34 -3.395 1 97.25 121 GLN A O 1
ATOM 935 N N . VAL A 1 122 ? 7.645 5.836 -4.895 1 98.38 122 VAL A N 1
ATOM 936 C CA . VAL A 1 122 ? 6.812 6.555 -3.938 1 98.38 122 VAL A CA 1
ATOM 937 C C . VAL A 1 122 ? 5.387 6.668 -4.477 1 98.38 122 VAL A C 1
ATOM 939 O O . VAL A 1 122 ? 5.18 6.977 -5.652 1 98.38 122 VAL A O 1
ATOM 942 N N . SER A 1 123 ? 4.449 6.297 -3.676 1 98.75 123 SER A N 1
ATOM 943 C CA . SER A 1 123 ? 3.051 6.402 -4.09 1 98.75 123 SER A CA 1
ATOM 944 C C . SER A 1 123 ? 2.244 7.242 -3.104 1 98.75 123 SER A C 1
ATOM 946 O O . SER A 1 123 ? 2.758 7.641 -2.057 1 98.75 123 SER A O 1
ATOM 948 N N . LEU A 1 124 ? 1.089 7.59 -3.473 1 98.69 124 LEU A N 1
ATOM 949 C CA . LEU A 1 124 ? 0.098 8.281 -2.654 1 98.69 124 LEU A CA 1
ATOM 950 C C . LEU A 1 124 ? -1.293 8.156 -3.268 1 98.69 124 LEU A C 1
ATOM 952 O O . LEU A 1 124 ? -1.44 7.672 -4.391 1 98.69 124 LEU A O 1
ATOM 956 N N . HIS A 1 125 ? -2.291 8.477 -2.504 1 98.38 125 HIS A N 1
ATOM 957 C CA . HIS A 1 125 ? -3.635 8.703 -3.023 1 98.38 125 HIS A CA 1
ATOM 958 C C . HIS A 1 125 ? -3.977 10.195 -3.035 1 98.38 125 HIS A C 1
ATOM 960 O O . HIS A 1 125 ? -4.047 10.828 -1.979 1 98.38 125 HIS A O 1
ATOM 966 N N . ALA A 1 126 ? -4.246 10.688 -4.195 1 97.75 126 ALA A N 1
ATOM 967 C CA . ALA A 1 126 ? -4.391 12.133 -4.379 1 97.75 126 ALA A CA 1
ATOM 968 C C . ALA A 1 126 ? -5.84 12.562 -4.168 1 97.75 126 ALA A C 1
ATOM 970 O O . ALA A 1 126 ? -6.75 12.047 -4.824 1 97.75 126 ALA A O 1
ATOM 971 N N . SER A 1 127 ? -6.02 13.516 -3.283 1 94.56 127 SER A N 1
ATOM 972 C CA . SER A 1 127 ? -7.289 14.234 -3.281 1 94.56 127 SER A CA 1
ATOM 973 C C . SER A 1 127 ? -7.41 15.141 -4.504 1 94.56 127 SER A C 1
ATOM 975 O O . SER A 1 127 ? -6.422 15.414 -5.184 1 94.56 127 SER A O 1
ATOM 977 N N . GLU A 1 128 ? -8.617 15.555 -4.789 1 92.81 128 GLU A N 1
ATOM 978 C CA . GLU A 1 128 ? -8.812 16.484 -5.898 1 92.81 128 GLU A CA 1
ATOM 979 C C . GLU A 1 128 ? -7.992 17.75 -5.707 1 92.81 128 GLU A C 1
ATOM 981 O O . GLU A 1 128 ? -7.398 18.266 -6.656 1 92.81 128 GLU A O 1
ATOM 986 N N . ALA A 1 129 ? -7.945 18.25 -4.473 1 91.44 129 ALA A N 1
ATOM 987 C CA . ALA A 1 129 ? -7.242 19.5 -4.156 1 91.44 129 ALA A CA 1
ATOM 988 C C . ALA A 1 129 ? -5.734 19.312 -4.293 1 91.44 129 ALA A C 1
ATOM 990 O O . ALA A 1 129 ? -5.027 20.25 -4.688 1 91.44 129 ALA A O 1
ATOM 991 N N . GLY A 1 130 ? -5.238 18.141 -3.977 1 95.19 130 GLY A N 1
ATOM 992 C CA . GLY A 1 130 ? -3.803 17.906 -3.971 1 95.19 130 GLY A CA 1
ATOM 993 C C . GLY A 1 130 ? -3.268 17.453 -5.312 1 95.19 130 GLY A C 1
ATOM 994 O O . GLY A 1 130 ? -2.07 17.578 -5.586 1 95.19 130 GLY A O 1
ATOM 995 N N . ARG A 1 131 ? -4.098 16.969 -6.176 1 97.19 131 ARG A N 1
ATOM 996 C CA . ARG A 1 131 ? -3.701 16.281 -7.402 1 97.19 131 ARG A CA 1
ATOM 997 C C . ARG A 1 131 ? -2.828 17.172 -8.273 1 97.19 131 ARG A C 1
ATOM 999 O O . ARG A 1 131 ? -1.779 16.75 -8.758 1 97.19 131 ARG A O 1
ATOM 1006 N N . PRO A 1 132 ? -3.158 18.453 -8.5 1 96.94 132 PRO A N 1
ATOM 1007 C CA . PRO A 1 132 ? -2.318 19.312 -9.352 1 96.94 132 PRO A CA 1
ATOM 1008 C C . PRO A 1 132 ? -0.884 19.422 -8.844 1 96.94 132 PRO A C 1
ATOM 1010 O O . PRO A 1 132 ? 0.058 19.438 -9.641 1 96.94 132 PRO A O 1
ATOM 1013 N N . LEU A 1 133 ? -0.723 19.531 -7.625 1 96.94 133 LEU A N 1
ATOM 1014 C CA . LEU A 1 133 ? 0.609 19.609 -7.035 1 96.94 133 LEU A CA 1
ATOM 1015 C C . LEU A 1 133 ? 1.399 18.328 -7.309 1 96.94 133 LEU A C 1
ATOM 1017 O O . LEU A 1 133 ? 2.57 18.391 -7.688 1 96.94 133 LEU A O 1
ATOM 1021 N N . TYR A 1 134 ? 0.774 17.172 -7.066 1 98.38 134 TYR A N 1
ATOM 1022 C CA . TYR A 1 134 ? 1.441 15.891 -7.27 1 98.38 134 TYR A CA 1
ATOM 1023 C C . TYR A 1 134 ? 1.825 15.703 -8.734 1 98.38 134 TYR A C 1
ATOM 1025 O O . TYR A 1 134 ? 2.92 15.219 -9.039 1 98.38 134 TYR A O 1
ATOM 1033 N N . GLU A 1 135 ? 0.892 16.078 -9.609 1 98.25 135 GLU A N 1
ATOM 1034 C CA . GLU A 1 135 ? 1.192 16.016 -11.031 1 98.25 135 GLU A CA 1
ATOM 1035 C C . GLU A 1 135 ? 2.389 16.891 -11.383 1 98.25 135 GLU A C 1
ATOM 1037 O O . GLU A 1 135 ? 3.26 16.5 -12.156 1 98.25 135 GLU A O 1
ATOM 1042 N N . LYS A 1 136 ? 2.455 18.062 -10.852 1 96.94 136 LYS A N 1
ATOM 1043 C CA . LYS A 1 136 ? 3.562 18.984 -11.094 1 96.94 136 LYS A CA 1
ATOM 1044 C C . LYS A 1 136 ? 4.883 18.406 -10.609 1 96.94 136 LYS A C 1
ATOM 1046 O O . LYS A 1 136 ? 5.938 18.656 -11.203 1 96.94 136 LYS A O 1
ATOM 1051 N N . LEU A 1 137 ? 4.824 17.641 -9.586 1 96 137 LEU A N 1
ATOM 1052 C CA . LEU A 1 137 ? 6.02 17.031 -9.023 1 96 137 LEU A CA 1
ATOM 1053 C C . LEU A 1 137 ? 6.414 15.781 -9.797 1 96 137 LEU A C 1
ATOM 1055 O O . LEU A 1 137 ? 7.438 15.156 -9.5 1 96 137 LEU A O 1
ATOM 1059 N N . GLY A 1 138 ? 5.539 15.336 -10.695 1 96.94 138 GLY A N 1
ATOM 1060 C CA . GLY A 1 138 ? 5.918 14.242 -11.578 1 96.94 138 GLY A CA 1
ATOM 1061 C C . GLY A 1 138 ? 5.172 12.953 -11.289 1 96.94 138 GLY A C 1
ATOM 1062 O O . GLY A 1 138 ? 5.402 11.938 -11.945 1 96.94 138 GLY A O 1
ATOM 1063 N N . PHE A 1 139 ? 4.258 12.992 -10.289 1 98.31 139 PHE A N 1
ATOM 1064 C CA . PHE A 1 139 ? 3.457 11.805 -10.016 1 98.31 139 PHE A CA 1
ATOM 1065 C C . PHE A 1 139 ? 2.516 11.508 -11.18 1 98.31 139 PHE A C 1
ATOM 1067 O O . PHE A 1 139 ? 1.995 12.422 -11.812 1 98.31 139 PHE A O 1
ATOM 1074 N N . LYS A 1 140 ? 2.271 10.227 -11.391 1 98.25 140 LYS A N 1
ATOM 1075 C CA . LYS A 1 140 ? 1.387 9.773 -12.453 1 98.25 140 LYS A CA 1
ATOM 1076 C C . LYS A 1 140 ? 0.361 8.766 -11.93 1 98.25 140 LYS A C 1
ATOM 1078 O O . LYS A 1 140 ? 0.628 8.047 -10.969 1 98.25 140 LYS A O 1
ATOM 1083 N N . PRO A 1 141 ? -0.804 8.742 -12.547 1 98.25 141 PRO A N 1
ATOM 1084 C CA . PRO A 1 141 ? -1.797 7.746 -12.141 1 98.25 141 PRO A CA 1
ATOM 1085 C C . PRO A 1 141 ? -1.29 6.316 -12.289 1 98.25 141 PRO A C 1
ATOM 1087 O O . PRO A 1 141 ? -0.41 6.051 -13.109 1 98.25 141 PRO A O 1
ATOM 1090 N N . THR A 1 142 ? -1.87 5.43 -11.523 1 98.31 142 THR A N 1
ATOM 1091 C CA . THR A 1 142 ? -1.466 4.027 -11.562 1 98.31 142 THR A CA 1
ATOM 1092 C C . THR A 1 142 ? -2.619 3.146 -12.031 1 98.31 142 THR A C 1
ATOM 1094 O O . THR A 1 142 ? -3.676 3.648 -12.414 1 98.31 142 THR A O 1
ATOM 1097 N N . ASN A 1 143 ? -2.383 1.88 -12.039 1 98.19 143 ASN A N 1
ATOM 1098 C CA . ASN A 1 143 ? -3.389 0.882 -12.391 1 98.19 143 ASN A CA 1
ATOM 1099 C C . ASN A 1 143 ? -3.979 0.225 -11.141 1 98.19 143 ASN A C 1
ATOM 1101 O O . ASN A 1 143 ? -4.461 -0.907 -11.203 1 98.19 143 ASN A O 1
ATOM 1105 N N . GLU A 1 144 ? -3.889 0.919 -10.023 1 98.62 144 GLU A N 1
ATOM 1106 C CA . GLU A 1 144 ? -4.434 0.364 -8.789 1 98.62 144 GLU A CA 1
ATOM 1107 C C . GLU A 1 144 ? -5.957 0.282 -8.844 1 98.62 144 GLU A C 1
ATOM 1109 O O . GLU A 1 144 ? -6.613 1.189 -9.359 1 98.62 144 GLU A O 1
ATOM 1114 N N . MET A 1 145 ? -6.48 -0.789 -8.297 1 98.75 145 MET A N 1
ATOM 1115 C CA . MET A 1 145 ? -7.906 -0.976 -8.047 1 98.75 145 MET A CA 1
ATOM 1116 C C . MET A 1 145 ? -8.156 -1.358 -6.59 1 98.75 145 MET A C 1
ATOM 1118 O O . MET A 1 145 ? -7.258 -1.871 -5.918 1 98.75 145 MET A O 1
ATOM 1122 N N . LYS A 1 146 ? -9.336 -1.066 -6.148 1 98.38 146 LYS A N 1
ATOM 1123 C CA . LYS A 1 146 ? -9.688 -1.391 -4.77 1 98.38 146 LYS A CA 1
ATOM 1124 C C . LYS A 1 146 ? -11.109 -1.93 -4.676 1 98.38 146 LYS A C 1
ATOM 1126 O O . LYS A 1 146 ? -11.938 -1.664 -5.555 1 98.38 146 LYS A O 1
ATOM 1131 N N . LEU A 1 147 ? -11.305 -2.723 -3.725 1 97.75 147 LEU A N 1
ATOM 1132 C CA . LEU A 1 147 ? -12.586 -3.348 -3.416 1 97.75 147 LEU A CA 1
ATOM 1133 C C . LEU A 1 147 ? -12.93 -3.182 -1.939 1 97.75 147 LEU A C 1
ATOM 1135 O O . LEU A 1 147 ? -12.078 -3.391 -1.072 1 97.75 147 LEU A O 1
ATOM 1139 N N . LYS A 1 148 ? -14.133 -2.715 -1.653 1 93.31 148 LYS A N 1
ATOM 1140 C CA . LYS A 1 148 ? -14.664 -2.762 -0.294 1 93.31 148 LYS A CA 1
ATOM 1141 C C . LYS A 1 148 ? -15.414 -4.066 -0.039 1 93.31 148 LYS A C 1
ATOM 1143 O O 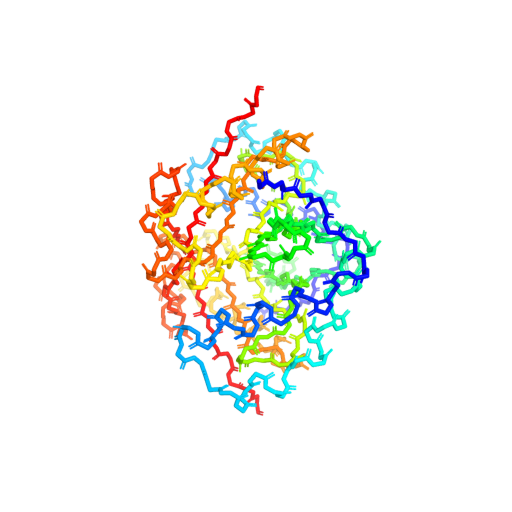. LYS A 1 148 ? -16.484 -4.297 -0.607 1 93.31 148 LYS A O 1
ATOM 1148 N N . VAL A 1 149 ? -14.797 -4.918 0.689 1 85.69 149 VAL A N 1
ATOM 1149 C CA . VAL A 1 149 ? -15.383 -6.219 0.992 1 85.69 149 VAL A CA 1
ATOM 1150 C C . VAL A 1 149 ? -16.453 -6.066 2.07 1 85.69 149 VAL A C 1
ATOM 1152 O O . VAL A 1 149 ? -16.219 -5.453 3.111 1 85.69 149 VAL A O 1
ATOM 1155 N N . GLU A 1 150 ? -17.641 -6.34 1.745 1 74.75 150 GLU A N 1
ATOM 1156 C CA . GLU A 1 150 ? -18.703 -6.301 2.742 1 74.75 150 GLU A CA 1
ATOM 1157 C C . GLU A 1 150 ? -18.562 -7.434 3.754 1 74.75 150 GLU A C 1
ATOM 1159 O O . GLU A 1 150 ? -18.172 -8.547 3.395 1 74.75 150 GLU A O 1
ATOM 1164 N N . ARG A 1 151 ? -18.359 -6.953 4.938 1 62.19 151 ARG A N 1
ATOM 1165 C CA . ARG A 1 151 ? -18.281 -7.941 6.008 1 62.19 151 ARG A CA 1
ATOM 1166 C C . ARG A 1 151 ? -19.359 -9.008 5.844 1 62.19 151 ARG A C 1
ATOM 1168 O O . ARG A 1 151 ? -20.5 -8.695 5.48 1 62.19 151 ARG A O 1
ATOM 1175 N N . PRO A 1 152 ? -18.875 -10.297 5.918 1 48.84 152 PRO A N 1
ATOM 1176 C CA . PRO A 1 152 ? -19.969 -11.258 5.973 1 48.84 152 PRO A CA 1
ATOM 1177 C C . PRO A 1 152 ? -21 -10.906 7.039 1 48.84 152 PRO A C 1
ATOM 1179 O O . PRO A 1 152 ? -20.672 -10.25 8.031 1 48.84 152 PRO A O 1
ATOM 1182 N N . MET B 1 1 ? -8.852 -30.219 -8.492 1 85.44 1 MET B N 1
ATOM 1183 C CA . MET B 1 1 ? -8.148 -28.969 -8.203 1 85.44 1 MET B CA 1
ATOM 1184 C C . MET B 1 1 ? -8.422 -28.516 -6.77 1 85.44 1 MET B C 1
ATOM 1186 O O . MET B 1 1 ? -9.57 -28.484 -6.336 1 85.44 1 MET B O 1
ATOM 1190 N N . ASN B 1 2 ? -7.375 -28.375 -6.07 1 94.12 2 ASN B N 1
ATOM 1191 C CA . ASN B 1 2 ? -7.457 -27.953 -4.676 1 94.12 2 ASN B CA 1
ATOM 1192 C C . ASN B 1 2 ? -6.648 -26.688 -4.426 1 94.12 2 ASN B C 1
ATOM 1194 O O . ASN B 1 2 ? -5.562 -26.516 -4.984 1 94.12 2 ASN B O 1
ATOM 1198 N N . ILE B 1 3 ? -7.191 -25.781 -3.658 1 97.75 3 ILE B N 1
ATOM 1199 C CA . ILE B 1 3 ? -6.461 -24.578 -3.246 1 97.75 3 ILE B CA 1
ATOM 1200 C C . ILE B 1 3 ? -6.043 -24.703 -1.784 1 97.75 3 ILE B C 1
ATOM 1202 O O . ILE B 1 3 ? -6.879 -24.938 -0.909 1 97.75 3 ILE B O 1
ATOM 1206 N N . ARG B 1 4 ? -4.824 -24.641 -1.553 1 97.94 4 ARG B N 1
ATOM 1207 C CA . ARG B 1 4 ? -4.312 -24.766 -0.191 1 97.94 4 ARG B CA 1
ATOM 1208 C C . ARG B 1 4 ? -3.506 -23.516 0.195 1 97.94 4 ARG B C 1
ATOM 1210 O O . ARG B 1 4 ? -3.037 -22.781 -0.673 1 97.94 4 ARG B O 1
ATOM 1217 N N . LEU B 1 5 ? -3.26 -23.359 1.483 1 98.38 5 LEU B N 1
ATOM 1218 C CA . LEU B 1 5 ? -2.389 -22.297 1.986 1 98.38 5 LEU B CA 1
ATOM 1219 C C . LEU B 1 5 ? -0.924 -22.625 1.715 1 98.38 5 LEU B C 1
ATOM 1221 O O . LEU B 1 5 ? -0.507 -23.781 1.844 1 98.38 5 LEU B O 1
ATOM 1225 N N . ALA B 1 6 ? -0.188 -21.641 1.353 1 98.69 6 ALA B N 1
ATOM 1226 C CA . ALA B 1 6 ? 1.253 -21.797 1.18 1 98.69 6 ALA B CA 1
ATOM 1227 C C . ALA B 1 6 ? 1.97 -21.812 2.527 1 98.69 6 ALA B C 1
ATOM 1229 O O . ALA B 1 6 ? 1.466 -21.266 3.51 1 98.69 6 ALA B O 1
ATOM 1230 N N . THR B 1 7 ? 3.084 -22.484 2.584 1 98.38 7 THR B N 1
ATOM 1231 C CA . THR B 1 7 ? 4.027 -22.422 3.693 1 98.38 7 THR B CA 1
ATOM 1232 C C . THR B 1 7 ? 5.375 -21.875 3.23 1 98.38 7 THR B C 1
ATOM 1234 O O . THR B 1 7 ? 5.57 -21.625 2.039 1 98.38 7 THR B O 1
ATOM 1237 N N . SER B 1 8 ? 6.262 -21.672 4.23 1 98.38 8 SER B N 1
ATOM 1238 C CA . SER B 1 8 ? 7.574 -21.156 3.877 1 98.38 8 SER B CA 1
ATOM 1239 C C . SER B 1 8 ? 8.312 -22.094 2.938 1 98.38 8 SER B C 1
ATOM 1241 O O . SER B 1 8 ? 9.164 -21.672 2.152 1 98.38 8 SER B O 1
ATOM 1243 N N . ALA B 1 9 ? 7.961 -23.359 2.924 1 98.19 9 ALA B N 1
ATOM 1244 C CA . ALA B 1 9 ? 8.57 -24.328 2.023 1 98.19 9 ALA B CA 1
ATOM 1245 C C . ALA B 1 9 ? 8.156 -24.078 0.577 1 98.19 9 ALA B C 1
ATOM 1247 O O . ALA B 1 9 ? 8.781 -24.594 -0.354 1 98.19 9 ALA B O 1
ATOM 1248 N N . ASP B 1 10 ? 7.113 -23.266 0.362 1 98.56 10 ASP B N 1
ATOM 1249 C CA . ASP B 1 10 ? 6.602 -22.984 -0.975 1 98.56 10 ASP B CA 1
ATOM 1250 C C . ASP B 1 10 ? 7.199 -21.688 -1.525 1 98.56 10 ASP B C 1
ATOM 1252 O O . ASP B 1 10 ? 6.867 -21.266 -2.637 1 98.56 10 ASP B O 1
ATOM 1256 N N . ALA B 1 11 ? 8.094 -21.031 -0.791 1 98.75 11 ALA B N 1
ATOM 1257 C CA . ALA B 1 11 ? 8.594 -19.719 -1.166 1 98.75 11 ALA B CA 1
ATOM 1258 C C . ALA B 1 11 ? 9.227 -19.75 -2.553 1 98.75 11 ALA B C 1
ATOM 1260 O O . ALA B 1 11 ? 9.047 -18.812 -3.344 1 98.75 11 ALA B O 1
ATOM 1261 N N . GLU B 1 12 ? 9.938 -20.781 -2.836 1 98.56 12 GLU B N 1
ATOM 1262 C CA . GLU B 1 12 ? 10.578 -20.875 -4.145 1 98.56 12 GLU B CA 1
ATOM 1263 C C . GLU B 1 12 ? 9.539 -20.984 -5.258 1 98.56 12 GLU B C 1
ATOM 1265 O O . GLU B 1 12 ? 9.68 -20.344 -6.305 1 98.56 12 GLU B O 1
ATOM 1270 N N . THR B 1 13 ? 8.531 -21.781 -5.07 1 98.5 13 THR B N 1
ATOM 1271 C CA . THR B 1 13 ? 7.453 -21.906 -6.043 1 98.5 13 THR B CA 1
ATOM 1272 C C . THR B 1 13 ? 6.781 -20.547 -6.27 1 98.5 13 THR B C 1
ATOM 1274 O O . THR B 1 13 ? 6.535 -20.156 -7.414 1 98.5 13 THR B O 1
ATOM 1277 N N . ILE B 1 14 ? 6.52 -19.797 -5.246 1 98.75 14 ILE B N 1
ATOM 1278 C CA . ILE B 1 14 ? 5.891 -18.484 -5.324 1 98.75 14 ILE B CA 1
ATOM 1279 C C . ILE B 1 14 ? 6.797 -17.516 -6.09 1 98.75 14 ILE B C 1
ATOM 1281 O O . ILE B 1 14 ? 6.332 -16.797 -6.973 1 98.75 14 ILE B O 1
ATOM 1285 N N . ALA B 1 15 ? 8.094 -17.547 -5.758 1 98.44 15 ALA B N 1
ATOM 1286 C CA . ALA B 1 15 ? 9.047 -16.672 -6.441 1 98.44 15 ALA B CA 1
ATOM 1287 C C . ALA B 1 15 ? 9.109 -17 -7.93 1 98.44 15 ALA B C 1
ATOM 1289 O O . ALA B 1 15 ? 9.18 -16.078 -8.766 1 98.44 15 ALA B O 1
ATOM 1290 N N . GLN B 1 16 ? 9.055 -18.234 -8.25 1 97.75 16 GLN B N 1
ATOM 1291 C CA . GLN B 1 16 ? 9.094 -18.656 -9.648 1 97.75 16 GLN B CA 1
ATOM 1292 C C . GLN B 1 16 ? 7.832 -18.219 -10.383 1 97.75 16 GLN B C 1
ATOM 1294 O O . GLN B 1 16 ? 7.898 -17.781 -11.531 1 97.75 16 GLN B O 1
ATOM 1299 N N . GLN B 1 17 ? 6.715 -18.406 -9.797 1 98.25 17 GLN B N 1
ATOM 1300 C CA . GLN B 1 17 ? 5.461 -17.953 -10.391 1 98.25 17 GLN B CA 1
ATOM 1301 C C . GLN B 1 17 ? 5.465 -16.438 -10.594 1 98.25 17 GLN B C 1
ATOM 1303 O O . GLN B 1 17 ? 4.977 -15.945 -11.617 1 98.25 17 GLN B O 1
ATOM 1308 N N . ARG B 1 18 ? 5.965 -15.734 -9.617 1 98.31 18 ARG B N 1
ATOM 1309 C CA . ARG B 1 18 ? 6.07 -14.281 -9.719 1 98.31 18 ARG B CA 1
ATOM 1310 C C . ARG B 1 18 ? 6.949 -13.875 -10.898 1 98.31 18 ARG B C 1
ATOM 1312 O O . ARG B 1 18 ? 6.602 -12.969 -11.656 1 98.31 18 ARG B O 1
ATOM 1319 N N . ASP B 1 19 ? 8.094 -14.562 -11.055 1 97.94 19 ASP B N 1
ATOM 1320 C CA . ASP B 1 19 ? 8.961 -14.312 -12.203 1 97.94 19 ASP B CA 1
ATOM 1321 C C . ASP B 1 19 ? 8.219 -14.562 -13.516 1 97.94 19 ASP B C 1
ATOM 1323 O O . ASP B 1 19 ? 8.273 -13.742 -14.43 1 97.94 19 ASP B O 1
ATOM 1327 N N . ALA B 1 20 ? 7.551 -15.672 -13.586 1 97.06 20 ALA B N 1
ATOM 1328 C CA . ALA B 1 20 ? 6.809 -16.031 -14.797 1 97.06 20 ALA B CA 1
ATOM 1329 C C . ALA B 1 20 ? 5.73 -14.984 -15.102 1 97.06 20 ALA B C 1
ATOM 1331 O O . ALA B 1 20 ? 5.516 -14.625 -16.266 1 97.06 20 ALA B O 1
ATOM 1332 N N . MET B 1 21 ? 5.055 -14.547 -14.086 1 96.94 21 MET B N 1
ATOM 1333 C CA . MET B 1 21 ? 4.035 -13.508 -14.219 1 96.94 21 MET B CA 1
ATOM 1334 C C . MET B 1 21 ? 4.625 -12.25 -14.844 1 96.94 21 MET B C 1
ATOM 1336 O O . MET B 1 21 ? 4.043 -11.68 -15.766 1 96.94 21 MET B O 1
ATOM 1340 N N . PHE B 1 22 ? 5.789 -11.766 -14.328 1 97.38 22 PHE B N 1
ATOM 1341 C CA . PHE B 1 22 ? 6.426 -10.555 -14.836 1 97.38 22 PHE B CA 1
ATOM 1342 C C . PHE B 1 22 ? 6.902 -10.75 -16.266 1 97.38 22 PHE B C 1
ATOM 1344 O O . PHE B 1 22 ? 6.848 -9.82 -17.078 1 97.38 22 PHE B O 1
ATOM 1351 N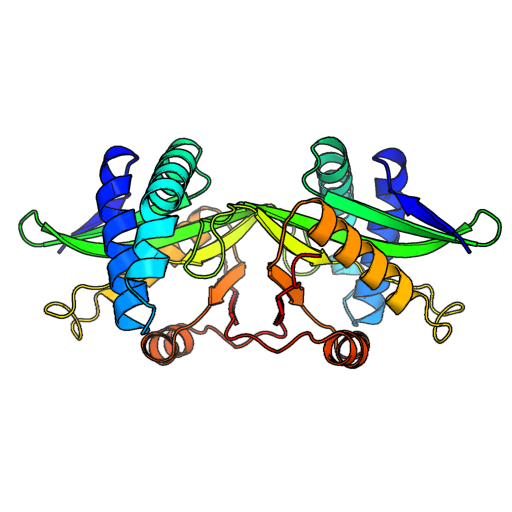 N . VAL B 1 23 ? 7.34 -11.953 -16.594 1 96.12 23 VAL B N 1
ATOM 1352 C CA . VAL B 1 23 ? 7.703 -12.258 -17.984 1 96.12 23 VAL B CA 1
ATOM 1353 C C . VAL B 1 23 ? 6.48 -12.117 -18.875 1 96.12 23 VAL B C 1
ATOM 1355 O O . VAL B 1 23 ? 6.551 -11.492 -19.938 1 96.12 23 VAL B O 1
ATOM 1358 N N . ASP B 1 24 ? 5.387 -12.688 -18.422 1 94.38 24 ASP B N 1
ATOM 1359 C CA . ASP B 1 24 ? 4.141 -12.578 -19.172 1 94.38 24 ASP B CA 1
ATOM 1360 C C . ASP B 1 24 ? 3.754 -11.117 -19.391 1 94.38 24 ASP B C 1
ATOM 1362 O O . ASP B 1 24 ? 3.109 -10.789 -20.391 1 94.38 24 ASP B O 1
ATOM 1366 N N . MET B 1 25 ? 4.164 -10.266 -18.484 1 94.44 25 MET B N 1
ATOM 1367 C CA . MET B 1 25 ? 3.832 -8.844 -18.547 1 94.44 25 MET B CA 1
ATOM 1368 C C . MET B 1 25 ? 4.848 -8.086 -19.391 1 94.44 25 MET B C 1
ATOM 1370 O O . MET B 1 25 ? 4.754 -6.867 -19.547 1 94.44 25 MET B O 1
ATOM 1374 N N . GLY B 1 26 ? 5.863 -8.773 -19.812 1 95.06 26 GLY B N 1
ATOM 1375 C CA . GLY B 1 26 ? 6.793 -8.188 -20.766 1 95.06 26 GLY B CA 1
ATOM 1376 C C . GLY B 1 26 ? 8.078 -7.703 -20.109 1 95.06 26 GLY B C 1
ATOM 1377 O O . GLY B 1 26 ? 8.875 -7.004 -20.75 1 95.06 26 GLY B O 1
ATOM 1378 N N . GLU B 1 27 ? 8.289 -8.055 -18.828 1 96.25 27 GLU B N 1
ATOM 1379 C CA . GLU B 1 27 ? 9.5 -7.621 -18.141 1 96.25 27 GLU B CA 1
ATOM 1380 C C . GLU B 1 27 ? 10.719 -8.406 -18.609 1 96.25 27 GLU B C 1
ATOM 1382 O O . GLU B 1 27 ? 10.602 -9.578 -18.969 1 96.25 27 GLU B O 1
ATOM 1387 N N . ALA B 1 28 ? 11.914 -7.789 -18.578 1 95.69 28 ALA B N 1
ATOM 1388 C CA . ALA B 1 28 ? 13.164 -8.391 -19.031 1 95.69 28 ALA B CA 1
ATOM 1389 C C . ALA B 1 28 ? 13.648 -9.453 -18.047 1 95.69 28 ALA B C 1
ATOM 1391 O O . ALA B 1 28 ? 13.703 -9.211 -16.844 1 95.69 28 ALA B O 1
ATOM 1392 N N . ALA B 1 29 ? 14.039 -10.516 -18.594 1 93.81 29 ALA B N 1
ATOM 1393 C CA . ALA B 1 29 ? 14.523 -11.633 -17.797 1 93.81 29 ALA B CA 1
ATOM 1394 C C . ALA B 1 29 ? 15.711 -11.211 -16.922 1 93.81 29 ALA B C 1
ATOM 1396 O O . ALA B 1 29 ? 15.867 -11.703 -15.805 1 93.81 29 ALA B O 1
ATOM 1397 N N . GLU B 1 30 ? 16.531 -10.359 -17.453 1 94.56 30 GLU B N 1
ATOM 1398 C CA . GLU B 1 30 ? 17.719 -9.898 -16.719 1 94.56 30 GLU B CA 1
ATOM 1399 C C . GLU B 1 30 ? 17.328 -9.141 -15.461 1 94.56 30 GLU B C 1
ATOM 1401 O O . GLU B 1 30 ? 17.984 -9.273 -14.422 1 94.56 30 GLU B O 1
ATOM 1406 N N . LYS B 1 31 ? 16.359 -8.289 -15.539 1 95.06 31 LYS B N 1
ATOM 1407 C CA . LYS B 1 31 ? 15.883 -7.57 -14.367 1 95.06 31 LYS B CA 1
ATOM 1408 C C . LYS B 1 31 ? 15.391 -8.547 -13.297 1 95.06 31 LYS B C 1
ATOM 1410 O O . LYS B 1 31 ? 15.672 -8.367 -12.109 1 95.06 31 LYS B O 1
ATOM 1415 N N . LEU B 1 32 ? 14.695 -9.555 -13.766 1 97 32 LEU B N 1
ATOM 1416 C CA . LEU B 1 32 ? 14.125 -10.539 -12.852 1 97 32 LEU B CA 1
ATOM 1417 C C . LEU B 1 32 ? 15.227 -11.352 -12.18 1 97 32 LEU B C 1
ATOM 1419 O O . LEU B 1 32 ? 15.156 -11.633 -10.984 1 97 32 LEU B O 1
ATOM 1423 N N . ALA B 1 33 ? 16.203 -11.742 -12.945 1 96.44 33 ALA B N 1
ATOM 1424 C CA . ALA B 1 33 ? 17.328 -12.5 -12.398 1 96.44 33 ALA B CA 1
ATOM 1425 C C . ALA B 1 33 ? 18.016 -11.719 -11.281 1 96.44 33 ALA B C 1
ATOM 1427 O O . ALA B 1 33 ? 18.438 -12.305 -10.273 1 96.44 33 ALA B O 1
ATOM 1428 N N . ARG B 1 34 ? 18.078 -10.445 -11.422 1 96.12 34 ARG B N 1
ATOM 1429 C CA . ARG B 1 34 ? 18.766 -9.586 -10.469 1 96.12 34 ARG B CA 1
ATOM 1430 C C . ARG B 1 34 ? 18.031 -9.531 -9.133 1 96.12 34 ARG B C 1
ATOM 1432 O O . ARG B 1 34 ? 18.641 -9.359 -8.078 1 96.12 34 ARG B O 1
ATOM 1439 N N . VAL B 1 35 ? 16.719 -9.711 -9.211 1 97.5 35 VAL B N 1
ATOM 1440 C CA . VAL B 1 35 ? 15.953 -9.469 -7.996 1 97.5 35 VAL B CA 1
ATOM 1441 C C . VAL B 1 35 ? 15.398 -10.789 -7.469 1 97.5 35 VAL B C 1
ATOM 1443 O O . VAL B 1 35 ? 14.781 -10.828 -6.398 1 97.5 35 VAL B O 1
ATOM 1446 N N . HIS B 1 36 ? 15.609 -11.914 -8.117 1 98 36 HIS B N 1
ATOM 1447 C CA . HIS B 1 36 ? 14.992 -13.188 -7.785 1 98 36 HIS B CA 1
ATOM 1448 C C . HIS B 1 36 ? 15.32 -13.609 -6.355 1 98 36 HIS B C 1
ATOM 1450 O O . HIS B 1 36 ? 14.43 -13.922 -5.57 1 98 36 HIS B O 1
ATOM 1456 N N . ASP B 1 37 ? 16.562 -13.586 -5.992 1 98.12 37 ASP B N 1
ATOM 1457 C CA . ASP B 1 37 ? 16.984 -14.07 -4.684 1 98.12 37 ASP B CA 1
ATOM 1458 C C . ASP B 1 37 ? 16.422 -13.203 -3.564 1 98.12 37 ASP B C 1
ATOM 1460 O O . ASP B 1 37 ? 16.016 -13.711 -2.52 1 98.12 37 ASP B O 1
ATOM 1464 N N . SER B 1 38 ? 16.438 -11.914 -3.793 1 98.06 38 SER B N 1
ATOM 1465 C CA . SER B 1 38 ? 15.875 -11 -2.803 1 98.06 38 SER B CA 1
ATOM 1466 C C . SER B 1 38 ? 14.367 -11.188 -2.686 1 98.06 38 SER B C 1
ATOM 1468 O O . SER B 1 38 ? 13.812 -11.125 -1.587 1 98.06 38 SER B O 1
ATOM 1470 N N . SER B 1 39 ? 13.734 -11.414 -3.807 1 98.19 39 SER B N 1
ATOM 1471 C CA . SER B 1 39 ? 12.297 -11.695 -3.809 1 98.19 39 SER B CA 1
ATOM 1472 C C . SER B 1 39 ? 11.984 -12.992 -3.072 1 98.19 39 SER B C 1
ATOM 1474 O O . SER B 1 39 ? 11.055 -13.039 -2.264 1 98.19 39 SER B O 1
ATOM 1476 N N . LEU B 1 40 ? 12.75 -14.016 -3.334 1 98.56 40 LEU B N 1
ATOM 1477 C CA . LEU B 1 40 ? 12.602 -15.297 -2.656 1 98.56 40 LEU B CA 1
ATOM 1478 C C . LEU B 1 40 ? 12.758 -15.141 -1.148 1 98.56 40 LEU B C 1
ATOM 1480 O O . LEU B 1 40 ? 11.93 -15.633 -0.378 1 98.56 40 LEU B O 1
ATOM 1484 N N . ALA B 1 41 ? 13.766 -14.453 -0.772 1 98.69 41 ALA B N 1
ATOM 1485 C CA . ALA B 1 41 ? 14.031 -14.234 0.649 1 98.69 41 ALA B CA 1
ATOM 1486 C C . ALA B 1 41 ? 12.891 -13.469 1.307 1 98.69 41 ALA B C 1
ATOM 1488 O O . ALA B 1 41 ? 12.477 -13.781 2.426 1 98.69 41 ALA B O 1
ATOM 1489 N N . TRP B 1 42 ? 12.422 -12.484 0.616 1 98.81 42 TRP B N 1
ATOM 1490 C CA . TRP B 1 42 ? 11.312 -11.703 1.145 1 98.81 42 TRP B CA 1
ATOM 1491 C C . TRP B 1 42 ? 10.078 -12.57 1.354 1 98.81 42 TRP B C 1
ATOM 1493 O O . TRP B 1 42 ? 9.453 -12.523 2.416 1 98.81 42 TRP B O 1
ATOM 1503 N N . HIS B 1 43 ? 9.758 -13.352 0.356 1 98.88 43 HIS B N 1
ATOM 1504 C CA . HIS B 1 43 ? 8.555 -14.164 0.442 1 98.88 43 HIS B CA 1
ATOM 1505 C C . HIS B 1 43 ? 8.664 -15.203 1.552 1 98.88 43 HIS B C 1
ATOM 1507 O O . HIS B 1 43 ? 7.688 -15.492 2.244 1 98.88 43 HIS B O 1
ATOM 1513 N N . ARG B 1 44 ? 9.812 -15.766 1.675 1 98.81 44 ARG B N 1
ATOM 1514 C CA . ARG B 1 44 ? 10.016 -16.719 2.766 1 98.81 44 ARG B CA 1
ATOM 1515 C C . ARG B 1 44 ? 9.773 -16.047 4.117 1 98.81 44 ARG B C 1
ATOM 1517 O O . ARG B 1 44 ? 9.008 -16.562 4.938 1 98.81 44 ARG B O 1
ATOM 1524 N N . ARG B 1 45 ? 10.398 -14.938 4.344 1 98.75 45 ARG B N 1
ATOM 1525 C CA . ARG B 1 45 ? 10.234 -14.195 5.59 1 98.75 45 ARG B CA 1
ATOM 1526 C C . ARG B 1 45 ? 8.781 -13.789 5.805 1 98.75 45 ARG B C 1
ATOM 1528 O O . ARG B 1 45 ? 8.266 -13.898 6.918 1 98.75 45 ARG B O 1
ATOM 1535 N N . ALA B 1 46 ? 8.172 -13.312 4.754 1 98.81 46 ALA B N 1
ATOM 1536 C CA . ALA B 1 46 ? 6.809 -12.805 4.844 1 98.81 46 ALA B CA 1
ATOM 1537 C C . ALA B 1 46 ? 5.828 -13.93 5.168 1 98.81 46 ALA B C 1
ATOM 1539 O O . ALA B 1 46 ? 4.859 -13.727 5.902 1 98.81 46 ALA B O 1
ATOM 1540 N N . LEU B 1 47 ? 6.051 -15.094 4.582 1 98.88 47 LEU B N 1
ATOM 1541 C CA . LEU B 1 47 ? 5.242 -16.266 4.914 1 98.88 47 LEU B CA 1
ATOM 1542 C C . LEU B 1 47 ? 5.426 -16.641 6.379 1 98.88 47 LEU B C 1
ATOM 1544 O O . LEU B 1 47 ? 4.445 -16.906 7.082 1 98.88 47 LEU B O 1
ATOM 1548 N N . GLU B 1 48 ? 6.598 -16.641 6.855 1 98.75 48 GLU B N 1
ATOM 1549 C CA . GLU B 1 48 ? 6.918 -17.062 8.219 1 98.75 48 GLU B CA 1
ATOM 1550 C C . GLU B 1 48 ? 6.371 -16.078 9.242 1 98.75 48 GLU B C 1
ATOM 1552 O O . GLU B 1 48 ? 5.91 -16.469 10.312 1 98.75 48 GLU B O 1
ATOM 1557 N N . SER B 1 49 ? 6.414 -14.812 8.938 1 98.38 49 SER B N 1
ATOM 1558 C CA . SER B 1 49 ? 6 -13.781 9.883 1 98.38 49 SER B CA 1
ATOM 1559 C C . SER B 1 49 ? 4.488 -13.586 9.867 1 98.38 49 SER B C 1
ATOM 1561 O O . SER B 1 49 ? 3.928 -12.953 10.758 1 98.38 49 SER B O 1
ATOM 1563 N N . GLY B 1 50 ? 3.793 -14.07 8.789 1 98.38 50 GLY B N 1
ATOM 1564 C CA . GLY B 1 50 ? 2.365 -13.844 8.625 1 98.38 50 GLY B CA 1
ATOM 1565 C C . GLY B 1 50 ? 2.043 -12.57 7.875 1 98.38 50 GLY B C 1
ATOM 1566 O O . GLY B 1 50 ? 0.873 -12.219 7.707 1 98.38 50 GLY B O 1
ATOM 1567 N N . LEU B 1 51 ? 3.047 -11.891 7.422 1 98.56 51 LEU B N 1
ATOM 1568 C CA . LEU B 1 51 ? 2.869 -10.664 6.648 1 98.56 51 LEU B CA 1
ATOM 1569 C C . LEU B 1 51 ? 2.18 -10.961 5.32 1 98.56 51 LEU B C 1
ATOM 1571 O O . LEU B 1 51 ? 1.454 -10.109 4.789 1 98.56 51 LEU B O 1
ATOM 1575 N N . TYR B 1 52 ? 2.41 -12.164 4.82 1 98.81 52 TYR B N 1
ATOM 1576 C CA . TYR B 1 52 ? 1.928 -12.625 3.523 1 98.81 52 TYR B CA 1
ATOM 1577 C C . TYR B 1 52 ? 1.214 -13.969 3.654 1 98.81 52 TYR B C 1
ATOM 1579 O O . TYR B 1 52 ? 1.723 -14.891 4.297 1 98.81 52 TYR B O 1
ATOM 1587 N N . THR B 1 53 ? 0.05 -14.047 3.141 1 98.88 53 THR B N 1
ATOM 1588 C CA . THR B 1 53 ? -0.678 -15.305 3.02 1 98.88 53 THR B CA 1
ATOM 1589 C C . THR B 1 53 ? -0.774 -15.734 1.558 1 98.88 53 THR B C 1
ATOM 1591 O O . THR B 1 53 ? -1.326 -15.016 0.727 1 98.88 53 THR B O 1
ATOM 1594 N N . GLY B 1 54 ? -0.24 -16.859 1.268 1 98.88 54 GLY B N 1
ATOM 1595 C CA . GLY B 1 54 ? -0.274 -17.375 -0.089 1 98.88 54 GLY B CA 1
ATOM 1596 C C . GLY B 1 54 ? -1.292 -18.484 -0.275 1 98.88 54 GLY B C 1
ATOM 1597 O O . GLY B 1 54 ? -1.513 -19.297 0.631 1 98.88 54 GLY B O 1
ATOM 1598 N N . PHE B 1 55 ? -1.854 -18.531 -1.435 1 98.88 55 PHE B N 1
ATOM 1599 C CA . PHE B 1 55 ? -2.77 -19.594 -1.865 1 98.88 55 PHE B CA 1
ATOM 1600 C C . PHE B 1 55 ? -2.262 -20.266 -3.133 1 98.88 55 PHE B C 1
ATOM 1602 O O . PHE B 1 55 ? -1.949 -19.594 -4.117 1 98.88 55 PHE B O 1
ATOM 1609 N N . LEU B 1 56 ? -2.168 -21.578 -3.076 1 98.81 56 LEU B N 1
ATOM 1610 C CA . LEU B 1 56 ? -1.659 -22.328 -4.219 1 98.81 56 LEU B CA 1
ATOM 1611 C C . LEU B 1 56 ? -2.707 -23.297 -4.734 1 98.81 56 LEU B C 1
ATOM 1613 O O . LEU B 1 56 ? -3.305 -24.047 -3.953 1 98.81 56 LEU B O 1
ATOM 1617 N N . ALA B 1 57 ? -2.955 -23.25 -6 1 98.38 57 ALA B N 1
ATOM 1618 C CA . ALA B 1 57 ? -3.826 -24.219 -6.672 1 98.38 57 ALA B CA 1
ATOM 1619 C C . ALA B 1 57 ? -3.041 -25.438 -7.137 1 98.38 57 ALA B C 1
ATOM 1621 O O . ALA B 1 57 ? -2.059 -25.297 -7.871 1 98.38 57 ALA B O 1
ATOM 1622 N N . GLU B 1 58 ? -3.508 -26.516 -6.738 1 96.44 58 GLU B N 1
ATOM 1623 C CA . GLU B 1 58 ? -2.824 -27.766 -7.047 1 96.44 58 GLU B CA 1
ATOM 1624 C C . GLU B 1 58 ? -3.719 -28.703 -7.863 1 96.44 58 GLU B C 1
ATOM 1626 O O . GLU B 1 58 ? -4.902 -28.859 -7.555 1 96.44 58 GLU B O 1
ATOM 1631 N N . THR B 1 59 ? -3.166 -29.219 -8.953 1 92.38 59 THR B N 1
ATOM 1632 C CA . THR B 1 59 ? -3.791 -30.25 -9.773 1 92.38 59 THR B CA 1
ATOM 1633 C C . THR B 1 59 ? -2.848 -31.422 -9.969 1 92.38 59 THR B C 1
ATOM 1635 O O . THR B 1 59 ? -1.726 -31.266 -10.453 1 92.38 59 THR B O 1
ATOM 1638 N N . ASP B 1 60 ? -3.297 -32.688 -9.57 1 91.75 60 ASP B N 1
ATOM 1639 C CA . ASP B 1 60 ? -2.525 -33.906 -9.742 1 91.75 60 ASP B CA 1
ATOM 1640 C C . ASP B 1 60 ? -1.138 -33.781 -9.117 1 91.75 60 ASP B C 1
ATOM 1642 O O . ASP B 1 60 ? -0.134 -34.125 -9.75 1 91.75 60 ASP B O 1
ATOM 1646 N N . GLY B 1 61 ? -1.042 -33.031 -7.984 1 91.19 61 GLY B N 1
ATOM 1647 C CA . GLY B 1 61 ? 0.19 -32.906 -7.223 1 91.19 61 GLY B CA 1
ATOM 1648 C C . GLY B 1 61 ? 1.085 -31.781 -7.707 1 91.19 61 GLY B C 1
ATOM 1649 O O . GLY B 1 61 ? 2.15 -31.547 -7.137 1 91.19 61 GLY B O 1
ATOM 1650 N N . GLU B 1 62 ? 0.6 -31.125 -8.734 1 95.25 62 GLU B N 1
ATOM 1651 C CA . GLU B 1 62 ? 1.385 -30.016 -9.289 1 95.25 62 GLU B CA 1
ATOM 1652 C C . GLU B 1 62 ? 0.733 -28.672 -8.992 1 95.25 62 GLU B C 1
ATOM 1654 O O . GLU B 1 62 ? -0.484 -28.516 -9.125 1 95.25 62 GLU B O 1
ATOM 1659 N N . ILE B 1 63 ? 1.558 -27.734 -8.586 1 97.94 63 ILE B N 1
ATOM 1660 C CA . ILE B 1 63 ? 1.052 -26.391 -8.391 1 97.94 63 ILE B CA 1
ATOM 1661 C C . ILE B 1 63 ? 0.906 -25.688 -9.742 1 97.94 63 ILE B C 1
ATOM 1663 O O . ILE B 1 63 ? 1.882 -25.547 -10.477 1 97.94 63 ILE B O 1
ATOM 1667 N N . VAL B 1 64 ? -0.27 -25.234 -10.07 1 97.69 64 VAL B N 1
ATOM 1668 C CA . VAL B 1 64 ? -0.531 -24.719 -11.406 1 97.69 64 VAL B CA 1
ATOM 1669 C C . VAL B 1 64 ? -0.9 -23.234 -11.328 1 97.69 64 VAL B C 1
ATOM 1671 O O . VAL B 1 64 ? -1.107 -22.594 -12.352 1 97.69 64 VAL B O 1
ATOM 1674 N N . GLY B 1 65 ? -1.021 -22.625 -10.172 1 98.31 65 GLY B N 1
ATOM 1675 C CA . GLY B 1 65 ? -1.358 -21.234 -9.969 1 98.31 65 GLY B CA 1
ATOM 1676 C C . GLY B 1 65 ? -1.276 -20.797 -8.516 1 98.31 65 GLY B C 1
ATOM 1677 O O . GLY B 1 65 ? -1.086 -21.625 -7.625 1 98.31 65 GLY B O 1
ATOM 1678 N N . GLY B 1 66 ? -1.377 -19.5 -8.344 1 98.69 66 GLY B N 1
ATOM 1679 C CA . GLY B 1 66 ? -1.341 -18.953 -6.996 1 98.69 66 GLY B CA 1
ATOM 1680 C C . GLY B 1 66 ? -1.811 -17.5 -6.926 1 98.69 66 GLY B C 1
ATOM 1681 O O . GLY B 1 66 ? -2.008 -16.859 -7.957 1 98.69 66 GLY B O 1
ATOM 1682 N N . ALA B 1 67 ? -2.07 -17.078 -5.738 1 98.81 67 ALA B N 1
ATOM 1683 C CA . ALA B 1 67 ? -2.373 -15.695 -5.371 1 98.81 67 ALA B CA 1
ATOM 1684 C C . ALA B 1 67 ? -1.876 -15.383 -3.961 1 98.81 67 ALA B C 1
ATOM 1686 O O . ALA B 1 67 ? -1.752 -16.281 -3.125 1 98.81 67 ALA B O 1
ATOM 1687 N N . GLY B 1 68 ? -1.576 -14.156 -3.799 1 98.81 68 GLY B N 1
ATOM 1688 C CA . GLY B 1 68 ? -1.079 -13.742 -2.498 1 98.81 68 GLY B CA 1
ATOM 1689 C C . GLY B 1 68 ? -1.852 -12.57 -1.912 1 98.81 68 GLY B C 1
ATOM 1690 O O . GLY B 1 68 ? -2.416 -11.766 -2.65 1 98.81 68 GLY B O 1
ATOM 1691 N N . LEU B 1 69 ? -1.838 -12.547 -0.636 1 98.88 69 LEU B N 1
ATOM 1692 C CA . LEU B 1 69 ? -2.43 -11.469 0.151 1 98.88 69 LEU B CA 1
ATOM 1693 C C . LEU B 1 69 ? -1.411 -10.883 1.122 1 98.88 69 LEU B C 1
ATOM 1695 O O . LEU B 1 69 ? -0.934 -11.578 2.021 1 98.88 69 LEU B O 1
ATOM 1699 N N . LEU B 1 70 ? -1.06 -9.672 0.867 1 98.88 70 LEU B N 1
ATOM 1700 C CA . LEU B 1 70 ? -0.196 -8.93 1.779 1 98.88 70 LEU B CA 1
ATOM 1701 C C . LEU B 1 70 ? -1.022 -8.156 2.801 1 98.88 70 LEU B C 1
ATOM 1703 O O . LEU B 1 70 ? -1.953 -7.434 2.436 1 98.88 70 LEU B O 1
ATOM 1707 N N . TRP B 1 71 ? -0.704 -8.32 4.051 1 98.75 71 TRP B N 1
ATOM 1708 C CA . TRP B 1 71 ? -1.357 -7.594 5.137 1 98.75 71 TRP B CA 1
ATOM 1709 C C . TRP B 1 71 ? -0.624 -6.293 5.441 1 98.75 71 TRP B C 1
ATOM 1711 O O . TRP B 1 71 ? 0.451 -6.309 6.047 1 98.75 71 TRP B O 1
ATOM 1721 N N . GLN B 1 72 ? -1.209 -5.203 5.066 1 98.56 72 GLN B N 1
ATOM 1722 C CA . GLN B 1 72 ? -0.545 -3.904 5.156 1 98.56 72 GLN B CA 1
ATOM 1723 C C . GLN B 1 72 ? -0.912 -3.188 6.449 1 98.56 72 GLN B C 1
ATOM 1725 O O . GLN B 1 72 ? -2.084 -3.145 6.832 1 98.56 72 GLN B O 1
ATOM 1730 N N . ASP B 1 73 ? 0.082 -2.682 7.125 1 98.38 73 ASP B N 1
ATOM 1731 C CA . ASP B 1 73 ? -0.082 -1.878 8.336 1 98.38 73 ASP B CA 1
ATOM 1732 C C . ASP B 1 73 ? -0.342 -0.414 7.988 1 98.38 73 ASP B C 1
ATOM 1734 O O . ASP B 1 73 ? 0.581 0.317 7.621 1 98.38 73 ASP B O 1
ATOM 1738 N N . LEU B 1 74 ? -1.582 0.01 8.039 1 98.44 74 LEU B N 1
ATOM 1739 C CA . LEU B 1 74 ? -2.031 1.356 7.699 1 98.44 74 LEU B CA 1
ATOM 1740 C C . LEU B 1 74 ? -2.9 1.933 8.812 1 98.44 74 LEU B C 1
ATOM 1742 O O . LEU B 1 74 ? -3.574 1.188 9.531 1 98.44 74 LEU B O 1
ATOM 1746 N N . PRO B 1 75 ? -2.916 3.242 8.945 1 98.25 75 PRO B N 1
ATOM 1747 C CA . PRO B 1 75 ? -3.762 3.803 10 1 98.25 75 PRO B CA 1
ATOM 1748 C C . PRO B 1 75 ? -5.25 3.67 9.695 1 98.25 75 PRO B C 1
ATOM 1750 O O . PRO B 1 75 ? -5.652 3.705 8.531 1 98.25 75 PRO B O 1
ATOM 1753 N N . PRO B 1 76 ? -6.016 3.57 10.789 1 97.44 76 PRO B N 1
ATOM 1754 C CA . PRO B 1 76 ? -7.461 3.68 10.602 1 97.44 76 PRO B CA 1
ATOM 1755 C C . PRO B 1 76 ? -7.863 4.941 9.836 1 97.44 76 PRO B C 1
ATOM 1757 O O . PRO B 1 76 ? -7.117 5.922 9.828 1 97.44 76 PRO B O 1
ATOM 1760 N N . ASN B 1 77 ? -8.938 4.844 9.156 1 96.19 77 ASN B N 1
ATOM 1761 C CA . ASN B 1 77 ? -9.5 5.945 8.383 1 96.19 77 ASN B CA 1
ATOM 1762 C C . ASN B 1 77 ? -11.023 5.965 8.461 1 96.19 77 ASN B C 1
ATOM 1764 O O . ASN B 1 77 ? -11.625 5.16 9.172 1 96.19 77 ASN B O 1
ATOM 1768 N N . PRO B 1 78 ? -11.688 6.91 7.852 1 94.88 78 PRO B N 1
ATOM 1769 C CA . PRO B 1 78 ? -13.133 7.039 8.016 1 94.88 78 PRO B CA 1
ATOM 1770 C C . PRO B 1 78 ? -13.883 5.762 7.645 1 94.88 78 PRO B C 1
ATOM 1772 O O . PRO B 1 78 ? -15.008 5.543 8.102 1 94.88 78 PRO B O 1
ATOM 1775 N N . ASP B 1 79 ? -13.266 4.891 6.871 1 92.81 79 ASP B N 1
ATOM 1776 C CA . ASP B 1 79 ? -13.977 3.73 6.344 1 92.81 79 ASP B CA 1
ATOM 1777 C C . ASP B 1 79 ? -13.711 2.488 7.188 1 92.81 79 ASP B C 1
ATOM 1779 O O . ASP B 1 79 ? -14.367 1.457 7.012 1 92.81 79 ASP B O 1
ATOM 1783 N N . THR B 1 80 ? -12.805 2.479 8.055 1 94.12 80 THR B N 1
ATOM 1784 C CA . THR B 1 80 ? -12.469 1.313 8.867 1 94.12 80 THR B CA 1
ATOM 1785 C C . THR B 1 80 ? -11.695 1.729 10.117 1 94.12 80 THR B C 1
ATOM 1787 O O . THR B 1 80 ? -10.844 2.619 10.062 1 94.12 80 THR B O 1
ATOM 1790 N N . ASP B 1 81 ? -11.914 1.056 11.211 1 94.19 81 ASP B N 1
ATOM 1791 C CA . ASP B 1 81 ? -11.18 1.282 12.445 1 94.19 81 ASP B CA 1
ATOM 1792 C C . ASP B 1 81 ? -10.016 0.303 12.578 1 94.19 81 ASP B C 1
ATOM 1794 O O . ASP B 1 81 ? -9.242 0.37 13.539 1 94.19 81 ASP B O 1
ATOM 1798 N N . LEU B 1 82 ? -9.867 -0.579 11.633 1 95.25 82 LEU B N 1
ATOM 1799 C CA . LEU B 1 82 ? -8.773 -1.538 11.617 1 95.25 82 LEU B CA 1
ATOM 1800 C C . LEU B 1 82 ? -7.496 -0.896 11.086 1 95.25 82 LEU B C 1
ATOM 1802 O O . LEU B 1 82 ? -7.555 -0.004 10.234 1 95.25 82 LEU B O 1
ATOM 1806 N N . ASP B 1 83 ? -6.375 -1.423 11.523 1 97.75 83 ASP B N 1
ATOM 1807 C CA . ASP B 1 83 ? -5.09 -0.898 11.07 1 97.75 83 ASP B CA 1
ATOM 1808 C C . ASP B 1 83 ? -4.434 -1.849 10.07 1 97.75 83 ASP B C 1
ATOM 1810 O O . ASP B 1 83 ? -3.215 -1.828 9.891 1 97.75 83 ASP B O 1
ATOM 1814 N N . VAL B 1 84 ? -5.238 -2.736 9.484 1 97.75 84 VAL B N 1
ATOM 1815 C CA . VAL B 1 84 ? -4.75 -3.691 8.492 1 97.75 84 VAL B CA 1
ATOM 1816 C C . VAL B 1 84 ? -5.594 -3.594 7.227 1 97.75 84 VAL B C 1
ATOM 1818 O O . VAL B 1 84 ? -6.816 -3.451 7.293 1 97.75 84 VAL B O 1
ATOM 1821 N N . ARG B 1 85 ? -4.988 -3.57 6.082 1 98.25 85 ARG B N 1
ATOM 1822 C CA . ARG B 1 85 ? -5.605 -3.686 4.766 1 98.25 85 ARG B CA 1
ATOM 1823 C C . ARG B 1 85 ? -5.035 -4.871 3.996 1 98.25 85 ARG B C 1
ATOM 1825 O O . ARG B 1 85 ? -3.977 -5.395 4.348 1 98.25 85 ARG B O 1
ATOM 1832 N N . GLY B 1 86 ? -5.824 -5.309 3.08 1 98.62 86 GLY B N 1
ATOM 1833 C CA . GLY B 1 86 ? -5.34 -6.367 2.205 1 98.62 86 GLY B CA 1
ATOM 1834 C C . GLY B 1 86 ? -4.844 -5.852 0.868 1 98.62 86 GLY B C 1
ATOM 1835 O O . GLY B 1 86 ? -5.449 -4.957 0.274 1 98.62 86 GLY B O 1
ATOM 1836 N N . TYR B 1 87 ? -3.775 -6.375 0.479 1 98.88 87 TYR B N 1
ATOM 1837 C CA . TYR B 1 87 ? -3.238 -6.105 -0.851 1 98.88 87 TYR B CA 1
ATOM 1838 C C . TYR B 1 87 ? -2.988 -7.402 -1.609 1 98.88 87 TYR B C 1
ATOM 1840 O O . TYR B 1 87 ? -2.164 -8.227 -1.194 1 98.88 87 TYR B O 1
ATOM 1848 N N . VAL B 1 88 ? -3.693 -7.566 -2.689 1 98.81 88 VAL B N 1
ATOM 1849 C CA . VAL B 1 88 ? -3.596 -8.773 -3.5 1 98.81 88 VAL B CA 1
ATOM 1850 C C . VAL B 1 88 ? -2.428 -8.648 -4.477 1 98.81 88 VAL B C 1
ATOM 1852 O O . VAL B 1 88 ? -2.277 -7.629 -5.148 1 98.81 88 VAL B O 1
ATOM 1855 N N . MET B 1 89 ? -1.637 -9.719 -4.488 1 98.5 89 MET B N 1
ATOM 1856 C CA . MET B 1 89 ? -0.509 -9.734 -5.418 1 98.5 89 MET B CA 1
ATOM 1857 C C . MET B 1 89 ? -0.2 -11.164 -5.863 1 98.5 89 MET B C 1
ATOM 1859 O O . MET B 1 89 ? -0.725 -12.125 -5.301 1 98.5 89 MET B O 1
ATOM 1863 N N . ASN B 1 90 ? 0.553 -11.297 -6.965 1 98.19 90 ASN B N 1
ATOM 1864 C CA . ASN B 1 90 ? 1.079 -12.57 -7.441 1 98.19 90 ASN B CA 1
ATOM 1865 C C . ASN B 1 90 ? -0.039 -13.508 -7.898 1 98.19 90 ASN B C 1
ATOM 1867 O O . ASN B 1 90 ? -0.001 -14.711 -7.625 1 98.19 90 ASN B O 1
ATOM 1871 N N . VAL B 1 91 ? -1.038 -12.938 -8.508 1 98.31 91 VAL B N 1
ATOM 1872 C CA . VAL B 1 91 ? -2.059 -13.781 -9.117 1 98.31 91 VAL B CA 1
ATOM 1873 C C . VAL B 1 91 ? -1.531 -14.359 -10.43 1 98.31 91 VAL B C 1
ATOM 1875 O O . VAL B 1 91 ? -1.332 -13.625 -11.398 1 98.31 91 VAL B O 1
ATOM 1878 N N . TYR B 1 92 ? -1.305 -15.609 -10.43 1 98.12 92 TYR B N 1
ATOM 1879 C CA . TYR B 1 92 ? -0.698 -16.281 -11.57 1 98.12 92 TYR B CA 1
ATOM 1880 C C . TYR B 1 92 ? -1.338 -17.641 -11.805 1 98.12 92 TYR B C 1
ATOM 1882 O O . TYR B 1 92 ? -1.602 -18.375 -10.852 1 98.12 92 TYR B O 1
ATOM 1890 N N . VAL B 1 93 ? -1.675 -17.922 -13 1 97.81 93 VAL B N 1
ATOM 1891 C CA . VAL B 1 93 ? -2.109 -19.234 -13.469 1 97.81 93 VAL B CA 1
ATOM 1892 C C . VAL B 1 93 ? -1.259 -19.656 -14.664 1 97.81 93 VAL B C 1
ATOM 1894 O O . VAL B 1 93 ? -1.03 -18.875 -15.586 1 97.81 93 VAL B O 1
ATOM 1897 N N . ARG B 1 94 ? -0.767 -20.875 -14.57 1 97.12 94 ARG B N 1
ATOM 1898 C CA . ARG B 1 94 ? -0.007 -21.422 -15.695 1 97.12 94 ARG B CA 1
ATOM 1899 C C . ARG B 1 94 ? -0.774 -21.266 -17 1 97.12 94 ARG B C 1
ATOM 1901 O O . ARG B 1 94 ? -1.98 -21.516 -17.047 1 97.12 94 ARG B O 1
ATOM 1908 N N . PRO B 1 95 ? -0.057 -20.953 -18.047 1 96 95 PRO B N 1
ATOM 1909 C CA . PRO B 1 95 ? -0.727 -20.656 -19.312 1 96 95 PRO B CA 1
ATOM 1910 C C . PRO B 1 95 ? -1.613 -21.812 -19.797 1 96 95 PRO B C 1
ATOM 1912 O O . PRO B 1 95 ? -2.727 -21.578 -20.266 1 96 95 PRO B O 1
ATOM 1915 N N . ASP B 1 96 ? -1.225 -23.016 -19.641 1 94.56 96 ASP B N 1
ATOM 1916 C CA . ASP B 1 96 ? -1.96 -24.172 -20.125 1 94.56 96 ASP B CA 1
ATOM 1917 C C . ASP B 1 96 ? -3.166 -24.484 -19.25 1 94.56 96 ASP B C 1
ATOM 1919 O O . ASP B 1 96 ? -3.955 -25.375 -19.547 1 94.56 96 ASP B O 1
ATOM 1923 N N . GLN B 1 97 ? -3.34 -23.781 -18.141 1 94.69 97 GLN B N 1
ATOM 1924 C CA . GLN B 1 97 ? -4.445 -24 -17.219 1 94.69 97 GLN B CA 1
ATOM 1925 C C . GLN B 1 97 ? -5.391 -22.797 -17.203 1 94.69 97 GLN B C 1
ATOM 1927 O O . GLN B 1 97 ? -6.324 -22.75 -16.391 1 94.69 97 GLN B O 1
ATOM 1932 N N . ARG B 1 98 ? -5.176 -21.828 -18.062 1 94.38 98 ARG B N 1
ATOM 1933 C CA . ARG B 1 98 ? -5.977 -20.609 -18.109 1 94.38 98 ARG B CA 1
ATOM 1934 C C . ARG B 1 98 ? -7.289 -20.844 -18.844 1 94.38 98 ARG B C 1
ATOM 1936 O O . ARG B 1 98 ? -7.449 -21.844 -19.547 1 94.38 98 ARG B O 1
ATOM 1943 N N . GLY B 1 99 ? -8.211 -19.969 -18.516 1 91.56 99 GLY B N 1
ATOM 1944 C CA . GLY B 1 99 ? -9.508 -20.062 -19.172 1 91.56 99 GLY B CA 1
ATOM 1945 C C . GLY B 1 99 ? -10.445 -21.047 -18.484 1 91.56 99 GLY B C 1
ATOM 1946 O O . GLY B 1 99 ? -11.477 -21.422 -19.047 1 91.56 99 GLY B O 1
ATOM 1947 N N . GLN B 1 100 ? -10.141 -21.438 -17.266 1 91.5 100 GLN B N 1
ATOM 1948 C CA . GLN B 1 100 ? -10.93 -22.438 -16.547 1 91.5 100 GLN B CA 1
ATOM 1949 C C . GLN B 1 100 ? -11.469 -21.875 -15.242 1 91.5 100 GLN B C 1
ATOM 1951 O O . GLN B 1 100 ? -11.969 -22.625 -14.398 1 91.5 100 GLN B O 1
ATOM 1956 N N . GLY B 1 101 ? -11.273 -20.625 -15.047 1 94.69 101 GLY B N 1
ATOM 1957 C CA . GLY B 1 101 ? -11.852 -19.984 -13.883 1 94.69 101 GLY B CA 1
ATOM 1958 C C . GLY B 1 101 ? -10.969 -20.078 -12.648 1 94.69 101 GLY B C 1
ATOM 1959 O O . GLY B 1 101 ? -11.383 -19.688 -11.555 1 94.69 101 GLY B O 1
ATOM 1960 N N . LEU B 1 102 ? -9.812 -20.531 -12.812 1 96.31 102 LEU B N 1
ATOM 1961 C CA . LEU B 1 102 ? -8.93 -20.766 -11.672 1 96.31 102 LEU B CA 1
ATOM 1962 C C . LEU B 1 102 ? -8.531 -19.469 -11 1 96.31 102 LEU B C 1
ATOM 1964 O O . LEU B 1 102 ? -8.492 -19.375 -9.773 1 96.31 102 LEU B O 1
ATOM 1968 N N . ALA B 1 103 ? -8.227 -18.453 -11.758 1 97.5 103 ALA B N 1
ATOM 1969 C CA . ALA B 1 103 ? -7.875 -17.156 -11.188 1 97.5 103 ALA B CA 1
ATOM 1970 C C . ALA B 1 103 ? -9.008 -16.609 -10.32 1 97.5 103 ALA B C 1
ATOM 1972 O O . ALA B 1 103 ? -8.773 -16.094 -9.227 1 97.5 103 ALA B O 1
ATOM 1973 N N . ARG B 1 104 ? -10.172 -16.781 -10.812 1 97.19 104 ARG B N 1
ATOM 1974 C CA . ARG B 1 104 ? -11.336 -16.328 -10.055 1 97.19 104 ARG B CA 1
ATOM 1975 C C . ARG B 1 104 ? -11.445 -17.078 -8.734 1 97.19 104 ARG B C 1
ATOM 1977 O O . ARG B 1 104 ? -11.688 -16.469 -7.688 1 97.19 104 ARG B O 1
ATOM 1984 N N . ARG B 1 105 ? -11.344 -18.344 -8.766 1 97.44 105 ARG B N 1
ATOM 1985 C CA . ARG B 1 105 ? -11.422 -19.156 -7.555 1 97.44 105 ARG B CA 1
ATOM 1986 C C . ARG B 1 105 ? -10.352 -18.75 -6.551 1 97.44 105 ARG B C 1
ATOM 1988 O O . ARG B 1 105 ? -10.602 -18.703 -5.348 1 97.44 105 ARG B O 1
ATOM 1995 N N . LEU B 1 106 ? -9.164 -18.516 -7.047 1 98.25 106 LEU B N 1
ATOM 1996 C CA . LEU B 1 106 ? -8.07 -18.062 -6.195 1 98.25 106 LEU B CA 1
ATOM 1997 C C . LEU B 1 106 ? -8.414 -16.719 -5.535 1 98.25 106 LEU B C 1
ATOM 1999 O O . LEU B 1 106 ? -8.219 -16.562 -4.328 1 98.25 106 LEU B O 1
ATOM 2003 N N . LEU B 1 107 ? -8.945 -15.805 -6.285 1 97.75 107 LEU B N 1
ATOM 2004 C CA . LEU B 1 107 ? -9.289 -14.484 -5.773 1 97.75 107 LEU B CA 1
ATOM 2005 C C . LEU B 1 107 ? -10.422 -14.578 -4.754 1 97.75 107 LEU B C 1
ATOM 2007 O O . LEU B 1 107 ? -10.43 -13.852 -3.758 1 97.75 107 LEU B O 1
ATOM 2011 N N . GLU B 1 108 ? -11.352 -15.422 -4.996 1 96.88 108 GLU B N 1
ATOM 2012 C CA . GLU B 1 108 ? -12.43 -15.641 -4.035 1 96.88 108 GLU B CA 1
ATOM 2013 C C . GLU B 1 108 ? -11.891 -16.156 -2.703 1 96.88 108 GLU B C 1
ATOM 2015 O O . GLU B 1 108 ? -12.344 -15.727 -1.638 1 96.88 108 GLU B O 1
ATOM 2020 N N . ARG B 1 109 ? -10.969 -17.031 -2.795 1 97.12 109 ARG B N 1
ATOM 2021 C CA . ARG B 1 109 ? -10.336 -17.531 -1.577 1 97.12 109 ARG B CA 1
ATOM 2022 C C . ARG B 1 109 ? -9.617 -16.406 -0.836 1 97.12 109 ARG B C 1
ATOM 2024 O O . ARG B 1 109 ? -9.672 -16.344 0.394 1 97.12 109 ARG B O 1
ATOM 2031 N N . VAL B 1 110 ? -8.891 -15.555 -1.567 1 97.75 110 VAL B N 1
ATOM 2032 C CA . VAL B 1 110 ? -8.203 -14.398 -1 1 97.75 110 VAL B CA 1
ATOM 2033 C C . VAL B 1 110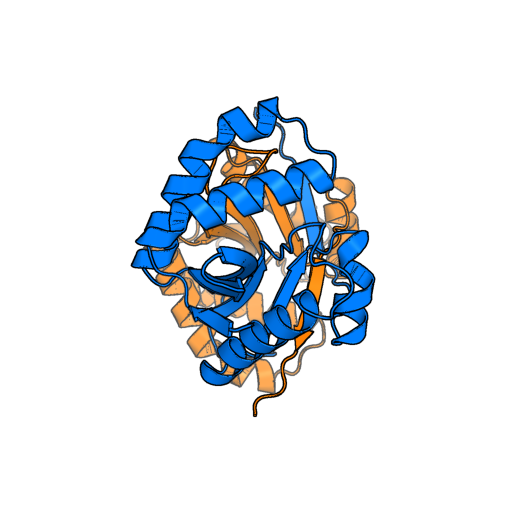 ? -9.211 -13.492 -0.295 1 97.75 110 VAL B C 1
ATOM 2035 O O . VAL B 1 110 ? -8.984 -13.078 0.845 1 97.75 110 VAL B O 1
ATOM 2038 N N . LEU B 1 111 ? -10.297 -13.195 -0.931 1 97.06 111 LEU B N 1
ATOM 2039 C CA . LEU B 1 111 ? -11.305 -12.305 -0.375 1 97.06 111 LEU B CA 1
ATOM 2040 C C . LEU B 1 111 ? -11.977 -12.93 0.841 1 97.06 111 LEU B C 1
ATOM 2042 O O . LEU B 1 111 ? -12.312 -12.234 1.803 1 97.06 111 LEU B O 1
ATOM 2046 N N . ASP B 1 112 ? -12.188 -14.25 0.799 1 96.56 112 ASP B N 1
ATOM 2047 C CA . ASP B 1 112 ? -12.703 -14.961 1.968 1 96.56 112 ASP B CA 1
ATOM 2048 C C . ASP B 1 112 ? -11.766 -14.797 3.164 1 96.56 112 ASP B C 1
ATOM 2050 O O . ASP B 1 112 ? -12.227 -14.625 4.297 1 96.56 112 ASP B O 1
ATOM 2054 N N . GLU B 1 113 ? -10.492 -14.906 2.883 1 97.12 113 GLU B N 1
ATOM 2055 C CA . GLU B 1 113 ? -9.5 -14.727 3.938 1 97.12 113 GLU B CA 1
ATOM 2056 C C . GLU B 1 113 ? -9.586 -13.32 4.531 1 97.12 113 GLU B C 1
ATOM 2058 O O . GLU B 1 113 ? -9.523 -13.156 5.754 1 97.12 113 GLU B O 1
ATOM 2063 N N . CYS B 1 114 ? -9.672 -12.32 3.676 1 97.31 114 CYS B N 1
ATOM 2064 C CA . CYS B 1 114 ? -9.852 -10.953 4.152 1 97.31 114 CYS B CA 1
ATOM 2065 C C . CYS B 1 114 ? -11.078 -10.844 5.055 1 97.31 114 CYS B C 1
ATOM 2067 O O . CYS B 1 114 ? -10.992 -10.289 6.148 1 97.31 114 CYS B O 1
ATOM 2069 N N . ALA B 1 115 ? -12.141 -11.398 4.609 1 95.25 115 ALA B N 1
ATOM 2070 C CA . ALA B 1 115 ? -13.383 -11.359 5.367 1 95.25 115 ALA B CA 1
ATOM 2071 C C . ALA B 1 115 ? -13.219 -12.031 6.727 1 95.25 115 ALA B C 1
ATOM 2073 O O . ALA B 1 115 ? -13.703 -11.516 7.742 1 95.25 115 ALA B O 1
ATOM 2074 N N . ALA B 1 116 ? -12.578 -13.133 6.746 1 95.12 116 ALA B N 1
ATOM 2075 C CA . ALA B 1 116 ? -12.375 -13.891 7.98 1 95.12 116 ALA B CA 1
ATOM 2076 C C . ALA B 1 116 ? -11.578 -13.07 8.992 1 95.12 116 ALA B C 1
ATOM 2078 O O . ALA B 1 116 ? -11.695 -13.289 10.203 1 95.12 116 ALA B O 1
ATOM 2079 N N . HIS B 1 117 ? -10.781 -12.164 8.492 1 95.38 117 HIS B N 1
ATOM 2080 C CA . HIS B 1 117 ? -9.969 -11.328 9.367 1 95.38 117 HIS B CA 1
ATOM 2081 C C . HIS B 1 117 ? -10.641 -9.984 9.633 1 95.38 117 HIS B C 1
ATOM 2083 O O . HIS B 1 117 ? -10.055 -9.102 10.258 1 95.38 117 HIS B O 1
ATOM 2089 N N . GLY B 1 118 ? -11.812 -9.766 9.062 1 95.19 118 GLY B N 1
ATOM 2090 C CA . GLY B 1 118 ? -12.547 -8.523 9.234 1 95.19 118 GLY B CA 1
ATOM 2091 C C . GLY B 1 118 ? -12.031 -7.402 8.344 1 95.19 118 GLY B C 1
ATOM 2092 O O . GLY B 1 118 ? -12.43 -6.246 8.508 1 95.19 118 GLY B O 1
ATOM 2093 N N . VAL B 1 119 ? -11.094 -7.742 7.449 1 96.31 119 VAL B N 1
ATOM 2094 C CA . VAL B 1 119 ? -10.523 -6.742 6.555 1 96.31 119 VAL B CA 1
ATOM 2095 C C . VAL B 1 119 ? -11.5 -6.453 5.414 1 96.31 119 VAL B C 1
ATOM 2097 O O . VAL B 1 119 ? -11.891 -7.363 4.68 1 96.31 119 VAL B O 1
ATOM 2100 N N . THR B 1 120 ? -11.773 -5.141 5.293 1 92.88 120 THR B N 1
ATOM 2101 C CA . THR B 1 120 ? -12.828 -4.797 4.348 1 92.88 120 THR B CA 1
ATOM 2102 C C . THR B 1 120 ? -12.266 -3.988 3.184 1 92.88 120 THR B C 1
ATOM 2104 O O . THR B 1 120 ? -12.992 -3.672 2.236 1 92.88 120 THR B O 1
ATOM 2107 N N . GLN B 1 121 ? -11.07 -3.568 3.246 1 97.19 121 GLN B N 1
ATOM 2108 C CA . GLN B 1 121 ? -10.438 -2.816 2.166 1 97.19 121 GLN B CA 1
ATOM 2109 C C . GLN B 1 121 ? -9.305 -3.619 1.528 1 97.19 121 GLN B C 1
ATOM 2111 O O . GLN B 1 121 ? -8.328 -3.959 2.195 1 97.19 121 GLN B O 1
ATOM 2116 N N . VAL B 1 122 ? -9.5 -3.91 0.285 1 98.44 122 VAL B N 1
ATOM 2117 C CA . VAL B 1 122 ? -8.555 -4.727 -0.464 1 98.44 122 VAL B CA 1
ATOM 2118 C C . VAL B 1 122 ? -8.148 -4.008 -1.748 1 98.44 122 VAL B C 1
ATOM 2120 O O . VAL B 1 122 ? -9 -3.457 -2.451 1 98.44 122 VAL B O 1
ATOM 2123 N N . SER B 1 123 ? -6.895 -3.898 -1.972 1 98.75 123 SER B N 1
ATOM 2124 C CA . SER B 1 123 ? -6.414 -3.256 -3.191 1 98.75 123 SER B CA 1
ATOM 2125 C C . SER B 1 123 ? -5.496 -4.184 -3.98 1 98.75 123 SER B C 1
ATOM 2127 O O . SER B 1 123 ? -5.164 -5.277 -3.52 1 98.75 123 SER B O 1
ATOM 2129 N N . LEU B 1 124 ? -5.199 -3.822 -5.156 1 98.69 124 LEU B N 1
ATOM 2130 C CA . LEU B 1 124 ? -4.25 -4.48 -6.043 1 98.69 124 LEU B CA 1
ATOM 2131 C C . LEU B 1 124 ? -3.844 -3.559 -7.188 1 98.69 124 LEU B C 1
ATOM 2133 O O . LEU B 1 124 ? -4.418 -2.48 -7.355 1 98.69 124 LEU B O 1
ATOM 2137 N N . HIS B 1 125 ? -2.807 -3.916 -7.883 1 98.38 125 HIS B N 1
ATOM 2138 C CA . HIS B 1 125 ? -2.48 -3.322 -9.172 1 98.38 125 HIS B CA 1
ATOM 2139 C C . HIS B 1 125 ? -2.791 -4.281 -10.312 1 98.38 125 HIS B C 1
ATOM 2141 O O . HIS B 1 125 ? -2.189 -5.355 -10.414 1 98.38 125 HIS B O 1
ATOM 2147 N N . ALA B 1 126 ? -3.654 -3.855 -11.172 1 97.69 126 ALA B N 1
ATOM 2148 C CA . ALA B 1 126 ? -4.195 -4.742 -12.195 1 97.69 126 ALA B CA 1
ATOM 2149 C C . ALA B 1 126 ? -3.338 -4.707 -13.461 1 97.69 126 ALA B C 1
ATOM 2151 O O . ALA B 1 126 ? -3.104 -3.639 -14.031 1 97.69 126 ALA B O 1
ATOM 2152 N N . SER B 1 127 ? -2.918 -5.875 -13.883 1 94.5 127 SER B N 1
ATOM 2153 C CA . SER B 1 127 ? -2.416 -5.98 -15.25 1 94.5 127 SER B CA 1
ATOM 2154 C C . SER B 1 127 ? -3.547 -5.859 -16.266 1 94.5 127 SER B C 1
ATOM 2156 O O . SER B 1 127 ? -4.723 -5.973 -15.914 1 94.5 127 SER B O 1
ATOM 2158 N N . GLU B 1 128 ? -3.189 -5.594 -17.5 1 92.81 128 GLU B N 1
ATOM 2159 C CA . GLU B 1 128 ? -4.203 -5.531 -18.547 1 92.81 128 GLU B CA 1
ATOM 2160 C C . GLU B 1 128 ? -4.977 -6.844 -18.641 1 92.81 128 GLU B C 1
ATOM 2162 O O . GLU B 1 128 ? -6.195 -6.84 -18.828 1 92.81 128 GLU B O 1
ATOM 2167 N N . ALA B 1 129 ? -4.262 -7.961 -18.516 1 91.44 129 ALA B N 1
ATOM 2168 C CA . ALA B 1 129 ? -4.863 -9.281 -18.641 1 91.44 129 ALA B CA 1
ATOM 2169 C C . ALA B 1 129 ? -5.797 -9.57 -17.469 1 91.44 129 ALA B C 1
ATOM 2171 O O . ALA B 1 129 ? -6.816 -10.242 -17.625 1 91.44 129 ALA B O 1
ATOM 2172 N N . GLY B 1 130 ? -5.449 -9.078 -16.297 1 95.12 130 GLY B N 1
ATOM 2173 C CA . GLY B 1 130 ? -6.215 -9.391 -15.094 1 95.12 130 GLY B CA 1
ATOM 2174 C C . GLY B 1 130 ? -7.359 -8.422 -14.844 1 95.12 130 GLY B C 1
ATOM 2175 O O . GLY B 1 130 ? -8.305 -8.75 -14.125 1 95.12 130 GLY B O 1
ATOM 2176 N N . ARG B 1 131 ? -7.34 -7.273 -15.438 1 97.12 131 ARG B N 1
ATOM 2177 C CA . ARG B 1 131 ? -8.242 -6.172 -15.117 1 97.12 131 ARG B CA 1
ATOM 2178 C C . ARG B 1 131 ? -9.695 -6.586 -15.289 1 97.12 131 ARG B C 1
ATOM 2180 O O . ARG B 1 131 ? -10.523 -6.332 -14.414 1 97.12 131 ARG B O 1
ATOM 2187 N N . PRO B 1 132 ? -10.102 -7.27 -16.375 1 96.88 132 PRO B N 1
ATOM 2188 C CA . PRO B 1 132 ? -11.508 -7.656 -16.531 1 96.88 132 PRO B CA 1
ATOM 2189 C C . PRO B 1 132 ? -12.016 -8.523 -15.375 1 96.88 132 PRO B C 1
ATOM 2191 O O . PRO B 1 132 ? -13.156 -8.367 -14.938 1 96.88 132 PRO B O 1
ATOM 2194 N N . LEU B 1 133 ? -11.258 -9.391 -14.945 1 97 133 LEU B N 1
ATOM 2195 C CA . LEU B 1 133 ? -11.625 -10.25 -13.828 1 97 133 LEU B CA 1
ATOM 2196 C C . LEU B 1 133 ? -11.859 -9.43 -12.562 1 97 133 LEU B C 1
ATOM 2198 O O . LEU B 1 133 ? -12.844 -9.633 -11.852 1 97 133 LEU B O 1
ATOM 2202 N N . TYR B 1 134 ? -10.922 -8.523 -12.258 1 98.31 134 TYR B N 1
ATOM 2203 C CA . TYR B 1 134 ? -11.031 -7.691 -11.062 1 98.31 134 TYR B CA 1
ATOM 2204 C C . TYR B 1 134 ? -12.266 -6.805 -11.117 1 98.31 134 TYR B C 1
ATOM 2206 O O . TYR B 1 134 ? -12.969 -6.645 -10.117 1 98.31 134 TYR B O 1
ATOM 2214 N N . GLU B 1 135 ? -12.5 -6.238 -12.312 1 98.25 135 GLU B N 1
ATOM 2215 C CA . GLU B 1 135 ? -13.703 -5.438 -12.5 1 98.25 135 GLU B CA 1
ATOM 2216 C C . GLU B 1 135 ? -14.961 -6.27 -12.25 1 98.25 135 GLU B C 1
ATOM 2218 O O . GLU B 1 135 ? -15.898 -5.801 -11.602 1 98.25 135 GLU B O 1
ATOM 2223 N N . LYS B 1 136 ? -15 -7.465 -12.734 1 96.94 136 LYS B N 1
ATOM 2224 C CA . LYS B 1 136 ? -16.141 -8.359 -12.547 1 96.94 136 LYS B CA 1
ATOM 2225 C C . LYS B 1 136 ? -16.359 -8.664 -11.062 1 96.94 136 LYS B C 1
ATOM 2227 O O . LYS B 1 136 ? -17.5 -8.844 -10.625 1 96.94 136 LYS B O 1
ATOM 2232 N N . LEU B 1 137 ? -15.312 -8.703 -10.336 1 96.06 137 LEU B N 1
ATOM 2233 C CA . LEU B 1 137 ? -15.391 -9 -8.914 1 96.06 137 LEU B CA 1
ATOM 2234 C C . LEU B 1 137 ? -15.758 -7.758 -8.109 1 96.06 137 LEU B C 1
ATOM 2236 O O . LEU B 1 137 ? -15.93 -7.828 -6.895 1 96.06 137 LEU B O 1
ATOM 2240 N N . GLY B 1 138 ? -15.766 -6.602 -8.766 1 96.94 138 GLY B N 1
ATOM 2241 C CA . GLY B 1 138 ? -16.266 -5.406 -8.102 1 96.94 138 GLY B CA 1
ATOM 2242 C C . GLY B 1 138 ? -15.172 -4.398 -7.789 1 96.94 138 GLY B C 1
ATOM 2243 O O . GLY B 1 138 ? -15.445 -3.342 -7.215 1 96.94 138 GLY B O 1
ATOM 2244 N N . PHE B 1 139 ? -13.922 -4.719 -8.188 1 98.31 139 PHE B N 1
ATOM 2245 C CA . PHE B 1 139 ? -12.844 -3.754 -7.98 1 98.31 139 PHE B CA 1
ATOM 2246 C C . PHE B 1 139 ? -13.055 -2.525 -8.859 1 98.31 139 PHE B C 1
ATOM 2248 O O . PHE B 1 139 ? -13.523 -2.635 -9.992 1 98.31 139 PHE B O 1
ATOM 2255 N N . LYS B 1 140 ? -12.633 -1.381 -8.336 1 98.25 140 LYS B N 1
ATOM 2256 C CA . LYS B 1 140 ? -12.742 -0.111 -9.047 1 98.25 140 LYS B CA 1
ATOM 2257 C C . LYS B 1 140 ? -11.422 0.645 -9.039 1 98.25 140 LYS B C 1
ATOM 2259 O O . LYS B 1 140 ? -10.617 0.499 -8.109 1 98.25 140 LYS B O 1
ATOM 2264 N N . PRO B 1 141 ? -11.172 1.414 -10.07 1 98.25 141 PRO B N 1
ATOM 2265 C CA . PRO B 1 141 ? -9.953 2.223 -10.078 1 98.25 141 PRO B CA 1
ATOM 2266 C C . PRO B 1 141 ? -9.875 3.182 -8.891 1 98.25 141 PRO B C 1
ATOM 2268 O O . PRO B 1 141 ? -10.906 3.574 -8.344 1 98.25 141 PRO B O 1
ATOM 2271 N N . THR B 1 142 ? -8.672 3.551 -8.539 1 98.31 142 THR B N 1
ATOM 2272 C CA . THR B 1 142 ? -8.461 4.457 -7.41 1 98.31 142 THR B CA 1
ATOM 2273 C C . THR B 1 142 ? -7.836 5.766 -7.879 1 98.31 142 THR B C 1
ATOM 2275 O O . THR B 1 142 ? -7.676 5.988 -9.078 1 98.31 142 THR B O 1
ATOM 2278 N N . ASN B 1 143 ? -7.555 6.625 -6.957 1 98.19 143 ASN B N 1
ATOM 2279 C CA . ASN B 1 143 ? -6.883 7.895 -7.207 1 98.19 143 ASN B CA 1
ATOM 2280 C C . ASN B 1 143 ? -5.398 7.824 -6.863 1 98.19 143 ASN B C 1
ATOM 2282 O O . ASN B 1 143 ? -4.777 8.844 -6.559 1 98.19 143 ASN B O 1
ATOM 2286 N N . GLU B 1 144 ? -4.863 6.613 -6.863 1 98.62 144 GLU B N 1
ATOM 2287 C CA . GLU B 1 144 ? -3.447 6.457 -6.547 1 98.62 144 GLU B CA 1
ATOM 2288 C C . GLU B 1 144 ? -2.57 7.07 -7.633 1 98.62 144 GLU B C 1
ATOM 2290 O O . GLU B 1 144 ? -2.873 6.953 -8.82 1 98.62 144 GLU B O 1
ATOM 2295 N N . MET B 1 145 ? -1.499 7.707 -7.211 1 98.75 145 MET B N 1
ATOM 2296 C CA . MET B 1 145 ? -0.413 8.172 -8.07 1 98.75 145 MET B CA 1
ATOM 2297 C C . MET B 1 145 ? 0.934 7.66 -7.566 1 98.75 145 MET B C 1
ATOM 2299 O O . MET B 1 145 ? 1.075 7.324 -6.391 1 98.75 145 MET B O 1
ATOM 2303 N N . LYS B 1 146 ? 1.849 7.574 -8.477 1 98.44 146 LYS B N 1
ATOM 2304 C CA . LYS B 1 146 ? 3.182 7.102 -8.109 1 98.44 146 LYS B CA 1
ATOM 2305 C C . LYS B 1 146 ? 4.266 7.918 -8.805 1 98.44 146 LYS B C 1
ATOM 2307 O O . LYS B 1 146 ? 4.016 8.531 -9.844 1 98.44 146 LYS B O 1
ATOM 2312 N N . LEU B 1 147 ? 5.348 7.996 -8.18 1 97.75 147 LEU B N 1
ATOM 2313 C CA . LEU B 1 147 ? 6.535 8.695 -8.648 1 97.75 147 LEU B CA 1
ATOM 2314 C C . LEU B 1 147 ? 7.77 7.805 -8.539 1 97.75 147 LEU B C 1
ATOM 2316 O O . LEU B 1 147 ? 7.984 7.152 -7.52 1 97.75 147 LEU B O 1
ATOM 2320 N N . LYS B 1 148 ? 8.531 7.684 -9.625 1 93.44 148 LYS B N 1
ATOM 2321 C CA . LYS B 1 148 ? 9.859 7.074 -9.57 1 93.44 148 LYS B CA 1
ATOM 2322 C C . LYS B 1 148 ? 10.93 8.117 -9.258 1 93.44 148 LYS B C 1
ATOM 2324 O O . LYS B 1 148 ? 11.211 8.992 -10.086 1 93.44 148 LYS B O 1
ATOM 2329 N N . VAL B 1 149 ? 11.391 8.094 -8.07 1 85.56 149 VAL B N 1
ATOM 2330 C CA . VAL B 1 149 ? 12.406 9.039 -7.633 1 85.56 149 VAL B CA 1
ATOM 2331 C C . VAL B 1 149 ? 13.773 8.617 -8.164 1 85.56 149 VAL B C 1
ATOM 2333 O O . VAL B 1 149 ? 14.18 7.465 -8.016 1 85.56 149 VAL B O 1
ATOM 2336 N N . GLU B 1 150 ? 14.336 9.406 -8.969 1 74.44 150 GLU B N 1
ATOM 2337 C CA . GLU B 1 150 ? 15.68 9.117 -9.453 1 74.44 150 GLU B CA 1
ATOM 2338 C C . GLU B 1 150 ? 16.719 9.25 -8.336 1 74.44 150 GLU B C 1
ATOM 2340 O O . GLU B 1 150 ? 16.594 10.125 -7.477 1 74.44 150 GLU B O 1
ATOM 2345 N N . ARG B 1 151 ? 17.297 8.125 -8.133 1 62.91 151 ARG B N 1
ATOM 2346 C CA . ARG B 1 151 ? 18.375 8.148 -7.152 1 62.91 151 ARG B CA 1
ATOM 2347 C C . ARG B 1 151 ? 19.25 9.383 -7.328 1 62.91 151 ARG B C 1
ATOM 2349 O O . ARG B 1 151 ? 19.531 9.797 -8.453 1 62.91 151 ARG B O 1
ATOM 2356 N N . PRO B 1 152 ? 19.453 10.047 -6.125 1 49.09 152 PRO B N 1
ATOM 2357 C CA . PRO B 1 152 ? 20.469 11.094 -6.312 1 49.09 152 PRO B CA 1
ATOM 2358 C C . PRO B 1 152 ? 21.719 10.586 -7.012 1 49.09 152 PRO B C 1
ATOM 2360 O O . PRO B 1 152 ? 22.047 9.398 -6.922 1 49.09 152 PRO B O 1
#

pLDDT: mean 96.22, std 5.56, range [48.84, 98.88]

Organism: Deinococcus radiodurans (strain ATCC 13939 / DSM 20539 / JCM 16871 / CCUG 27074 / LMG 4051 / NBRC 15346 / NCIMB 9279 / VKM B-1422 / R1) (NCBI:txid243230)